Protein AF-A0A8J5R1U6-F1 (afdb_monomer_lite)

Structure (mmCIF, N/CA/C/O backbone):
data_AF-A0A8J5R1U6-F1
#
_entry.id   AF-A0A8J5R1U6-F1
#
loop_
_atom_site.group_PDB
_atom_site.id
_atom_site.type_symbol
_atom_site.label_atom_id
_atom_site.label_alt_id
_atom_site.label_comp_id
_atom_site.label_asym_id
_atom_site.label_entity_id
_atom_site.label_seq_id
_atom_site.pdbx_PDB_ins_code
_atom_site.Cartn_x
_atom_site.Cartn_y
_atom_site.Cartn_z
_atom_site.occupancy
_atom_site.B_iso_or_equiv
_atom_site.auth_seq_id
_atom_site.auth_comp_id
_atom_site.auth_asym_id
_atom_site.auth_atom_id
_atom_site.pdbx_PDB_model_num
ATOM 1 N N . MET A 1 1 ? -13.202 -10.039 31.479 1.00 33.50 1 MET A N 1
ATOM 2 C CA . MET A 1 1 ? -13.371 -8.813 30.671 1.00 33.50 1 MET A CA 1
ATOM 3 C C . MET A 1 1 ? -12.345 -7.806 31.149 1.00 33.50 1 MET A C 1
ATOM 5 O O . MET A 1 1 ? -12.314 -7.610 32.356 1.00 33.50 1 MET A O 1
ATOM 9 N N . PRO A 1 2 ? -11.486 -7.203 30.312 1.00 32.94 2 PRO A N 1
ATOM 10 C CA . PRO A 1 2 ? -10.633 -6.132 30.803 1.00 32.94 2 PRO A CA 1
ATOM 11 C C . PRO A 1 2 ? -11.451 -4.839 30.869 1.00 32.94 2 PRO A C 1
ATOM 13 O O . PRO A 1 2 ? -11.914 -4.328 29.853 1.00 32.94 2 PRO A O 1
ATOM 16 N N . GLU A 1 3 ? -11.614 -4.317 32.079 1.00 35.16 3 GLU A N 1
ATOM 17 C CA . GLU A 1 3 ? -12.329 -3.089 32.461 1.00 35.16 3 GLU A CA 1
ATOM 18 C C . GLU A 1 3 ? -11.713 -1.783 31.907 1.00 35.16 3 GLU A C 1
ATOM 20 O O . GLU A 1 3 ? -12.052 -0.685 32.348 1.00 35.16 3 GLU A O 1
ATOM 25 N N . THR A 1 4 ? -10.818 -1.854 30.921 1.00 45.22 4 THR A N 1
ATOM 26 C CA . THR A 1 4 ? -9.893 -0.756 30.605 1.00 45.22 4 THR A CA 1
ATOM 27 C C . THR A 1 4 ? -10.452 0.294 29.645 1.00 45.22 4 THR A C 1
ATOM 29 O O . THR A 1 4 ? -10.036 1.447 29.714 1.00 45.22 4 THR A O 1
ATOM 32 N N . CYS A 1 5 ? -11.434 -0.031 28.794 1.00 44.31 5 CYS A N 1
ATOM 33 C CA . CYS A 1 5 ? -12.092 0.992 27.966 1.00 44.31 5 CYS A CA 1
ATOM 34 C C . CYS A 1 5 ? -13.244 1.689 28.703 1.00 44.31 5 CYS A C 1
ATOM 36 O O . CYS A 1 5 ? -13.393 2.903 28.579 1.00 44.31 5 CYS A O 1
ATOM 38 N N . TYR A 1 6 ? -14.025 0.961 29.507 1.00 42.50 6 TYR A N 1
ATOM 39 C CA . TYR A 1 6 ? -15.217 1.509 30.166 1.00 42.50 6 TYR A CA 1
ATOM 40 C C . TYR A 1 6 ? -14.873 2.464 31.320 1.00 42.50 6 TYR A C 1
ATOM 42 O O . TYR A 1 6 ? -15.504 3.509 31.461 1.00 42.50 6 TYR A O 1
ATOM 50 N N . GLN A 1 7 ? -13.829 2.179 32.111 1.00 40.00 7 GLN A N 1
ATOM 51 C CA . GLN A 1 7 ? -13.470 3.053 33.236 1.00 40.00 7 GLN A CA 1
ATOM 52 C C . GLN A 1 7 ? -12.847 4.391 32.800 1.00 40.00 7 GLN A C 1
ATOM 54 O O . GLN A 1 7 ? -13.086 5.403 33.454 1.00 40.00 7 GLN A O 1
ATOM 59 N N . ALA A 1 8 ? -12.167 4.450 31.647 1.00 47.12 8 ALA A N 1
ATOM 60 C CA . ALA A 1 8 ? -11.691 5.717 31.079 1.00 47.12 8 ALA A CA 1
ATOM 61 C C . ALA A 1 8 ? -12.838 6.624 30.578 1.00 47.12 8 ALA A C 1
ATOM 63 O O . ALA A 1 8 ? -12.680 7.842 30.519 1.00 47.12 8 ALA A O 1
ATOM 64 N N . HIS A 1 9 ? -14.006 6.055 30.246 1.00 47.25 9 HIS A N 1
ATOM 65 C CA . HIS A 1 9 ? -15.164 6.821 29.767 1.00 47.25 9 HIS A CA 1
ATOM 66 C C . HIS A 1 9 ? -15.885 7.573 30.896 1.00 47.25 9 HIS A C 1
ATOM 68 O O . HIS A 1 9 ? -16.419 8.655 30.657 1.00 47.25 9 HIS A O 1
ATOM 74 N N . LYS A 1 10 ? -15.843 7.067 32.136 1.00 45.38 10 LYS A N 1
ATOM 75 C CA . LYS A 1 10 ? -16.603 7.638 33.261 1.00 45.38 10 LYS A CA 1
ATOM 76 C C . LYS A 1 10 ? -16.095 9.012 33.730 1.00 45.38 10 LYS A C 1
ATOM 78 O O . LYS A 1 10 ? -16.845 9.764 34.338 1.00 45.38 10 LYS A O 1
ATOM 83 N N . CYS A 1 11 ? -14.852 9.377 33.402 1.00 45.91 11 CYS A N 1
ATOM 84 C CA . CYS A 1 11 ? -14.295 10.711 33.674 1.00 45.91 11 CYS A CA 1
ATOM 85 C C . CYS A 1 11 ? -14.553 11.735 32.547 1.00 45.91 11 CYS A C 1
ATOM 87 O O . CYS A 1 11 ? -14.172 12.895 32.682 1.00 45.91 11 CYS A O 1
ATOM 89 N N . LEU A 1 12 ? -15.171 11.330 31.429 1.00 54.62 12 LEU A N 1
ATOM 90 C CA . LEU A 1 12 ? -15.273 12.135 30.202 1.00 54.62 12 LEU A CA 1
ATOM 91 C C . LEU A 1 12 ? -16.712 12.435 29.759 1.00 54.62 12 LEU A C 1
ATOM 93 O O . LEU A 1 12 ? -16.880 13.035 28.694 1.00 54.62 12 LEU A O 1
ATOM 97 N N . GLU A 1 13 ? -17.723 12.076 30.561 1.00 52.34 13 GLU A N 1
ATOM 98 C CA . GLU A 1 13 ? -19.151 12.028 30.186 1.00 52.34 13 GLU A CA 1
ATOM 99 C C . GLU A 1 13 ? -19.773 13.341 29.665 1.00 52.34 13 GLU A C 1
ATOM 101 O O . GLU A 1 13 ? -20.894 13.312 29.183 1.00 52.34 13 GLU A O 1
ATOM 106 N N . ASN A 1 14 ? -19.058 14.471 29.644 1.00 56.56 14 ASN A N 1
ATOM 107 C CA . ASN A 1 14 ? -19.505 15.710 28.985 1.00 56.56 14 ASN A CA 1
ATOM 108 C C . ASN A 1 14 ? -18.379 16.492 28.280 1.00 56.56 14 ASN A C 1
ATOM 110 O O . ASN A 1 14 ? -18.447 17.711 28.106 1.00 56.56 14 ASN A O 1
ATOM 114 N N . SER A 1 15 ? -17.302 15.819 27.876 1.00 75.75 15 SER A N 1
ATOM 115 C CA . SER A 1 15 ? -16.190 16.486 27.193 1.00 75.75 15 SER A CA 1
ATOM 116 C C . SER A 1 15 ? -16.496 16.729 25.707 1.00 75.75 15 SER A C 1
ATOM 118 O O . SER A 1 15 ? -17.085 15.892 25.021 1.00 75.75 15 SER A O 1
ATOM 120 N N . LYS A 1 16 ? -16.020 17.857 25.157 1.00 86.56 16 LYS A N 1
ATOM 121 C CA . LYS A 1 16 ? -16.071 18.130 23.703 1.00 86.56 16 LYS A CA 1
ATOM 122 C C . LYS A 1 16 ? -15.449 16.992 22.876 1.00 86.56 16 LYS A C 1
ATOM 124 O O . LYS A 1 16 ? -15.875 16.758 21.748 1.00 86.56 16 LYS A O 1
ATOM 129 N N . ALA A 1 17 ? -14.481 16.272 23.449 1.00 87.44 17 ALA A N 1
ATOM 130 C CA . ALA A 1 17 ? -13.865 15.101 22.840 1.00 87.44 17 ALA A CA 1
ATOM 131 C C . ALA A 1 17 ? -14.865 13.956 22.620 1.00 87.44 17 ALA A C 1
ATOM 133 O O . ALA A 1 17 ? -14.913 13.407 21.523 1.00 87.44 17 ALA A O 1
ATOM 134 N N . VAL A 1 18 ? -15.694 13.633 23.619 1.00 88.25 18 VAL A N 1
ATOM 135 C CA . VAL A 1 18 ? -16.719 12.580 23.507 1.00 88.25 18 VAL A CA 1
ATOM 136 C C . VAL A 1 18 ? -17.736 12.916 22.419 1.00 88.25 18 VAL A C 1
ATOM 138 O O . VAL A 1 18 ? -18.041 12.056 21.598 1.00 88.25 18 VAL A O 1
ATOM 141 N N . LEU A 1 19 ? -18.169 14.177 22.324 1.00 91.81 19 LEU A N 1
ATOM 142 C CA . LEU A 1 19 ? -19.055 14.614 21.239 1.00 91.81 19 LEU A CA 1
ATOM 143 C C . LEU A 1 19 ? -18.414 14.420 19.853 1.00 91.81 19 LEU A C 1
ATOM 145 O O . LEU A 1 19 ? -19.089 14.029 18.903 1.00 91.81 19 LEU A O 1
ATOM 149 N N . MET A 1 20 ? -17.112 14.689 19.713 1.00 95.12 20 MET A N 1
ATOM 150 C CA . MET A 1 20 ? -16.405 14.440 18.451 1.00 95.12 20 MET A CA 1
ATOM 151 C C . MET A 1 20 ? -16.282 12.944 18.147 1.00 95.12 20 MET A C 1
ATOM 153 O O . MET A 1 20 ? -16.409 12.566 16.987 1.00 95.12 20 MET A O 1
ATOM 157 N N . LEU A 1 21 ? -16.091 12.089 19.157 1.00 94.38 21 LEU A N 1
ATOM 158 C CA . LEU A 1 21 ? -16.079 10.633 18.973 1.00 94.38 21 LEU A CA 1
ATOM 159 C C . LEU A 1 21 ? -17.445 10.091 18.535 1.00 94.38 21 LEU A C 1
ATOM 161 O O . LEU A 1 21 ? -17.484 9.268 17.625 1.00 94.38 21 LEU A O 1
ATOM 165 N N . GLN A 1 22 ? -18.542 10.603 19.100 1.00 94.75 22 GLN A N 1
ATOM 166 C CA . GLN A 1 22 ? -19.905 10.247 18.685 1.00 94.75 22 GLN A CA 1
ATOM 167 C C . GLN A 1 22 ? -20.152 10.620 17.220 1.00 94.75 22 GLN A C 1
ATOM 169 O O . GLN A 1 22 ? -20.507 9.764 16.414 1.00 94.75 22 GLN A O 1
ATOM 174 N N . LYS A 1 23 ? -19.846 11.868 16.837 1.00 97.19 23 LYS A N 1
ATOM 175 C CA . LYS A 1 23 ? -19.948 12.319 15.437 1.00 97.19 23 LYS A CA 1
ATOM 176 C C . LYS A 1 23 ? -19.071 11.501 14.492 1.00 97.19 23 LYS A C 1
ATOM 178 O O . LYS A 1 23 ? -19.453 11.238 13.354 1.00 97.19 23 LYS A O 1
ATOM 183 N N . ALA A 1 24 ? -17.880 11.109 14.942 1.00 97.56 24 ALA A N 1
ATOM 184 C CA . ALA A 1 24 ? -16.990 10.264 14.159 1.00 97.56 24 ALA A CA 1
ATOM 185 C C . ALA A 1 24 ? -17.572 8.861 13.948 1.00 97.56 24 ALA A C 1
ATOM 187 O O . ALA A 1 24 ? -17.515 8.356 12.829 1.00 97.56 24 ALA A O 1
ATOM 188 N N . ALA A 1 25 ? -18.152 8.261 14.993 1.00 96.75 25 ALA A N 1
ATOM 189 C CA . ALA A 1 25 ? -18.813 6.962 14.919 1.00 96.75 25 ALA A CA 1
ATOM 190 C C . ALA A 1 25 ? -20.032 7.004 13.981 1.00 96.75 25 ALA A C 1
ATOM 192 O O . ALA A 1 25 ? -20.129 6.177 13.082 1.00 96.75 25 ALA A O 1
ATOM 193 N N . GLU A 1 26 ? -20.893 8.020 14.095 1.00 97.62 26 GLU A N 1
ATOM 194 C CA . GLU A 1 26 ? -22.039 8.223 13.192 1.00 97.62 26 GLU A CA 1
ATOM 195 C C . GLU A 1 26 ? -21.604 8.355 11.724 1.00 97.62 26 GLU A C 1
ATOM 197 O O . GLU A 1 26 ? -22.164 7.710 10.830 1.00 97.62 26 GLU A O 1
ATOM 202 N N . ALA A 1 27 ? -20.570 9.163 11.467 1.00 97.88 27 ALA A N 1
ATOM 203 C CA . ALA A 1 27 ? -20.006 9.328 10.132 1.00 97.88 27 ALA A CA 1
ATOM 204 C C . ALA A 1 27 ? -19.384 8.022 9.610 1.00 97.88 27 ALA A C 1
ATOM 206 O O . ALA A 1 27 ? -19.538 7.702 8.430 1.00 97.88 27 ALA A O 1
ATOM 207 N N . TYR A 1 28 ? -18.708 7.256 10.471 1.00 97.12 28 TYR A N 1
ATOM 208 C CA . TYR A 1 28 ? -18.128 5.958 10.130 1.00 97.12 28 TYR A CA 1
ATOM 209 C C . TYR A 1 28 ? -19.208 4.943 9.737 1.00 97.12 28 TYR A C 1
ATOM 211 O O . TYR A 1 28 ? -19.120 4.362 8.653 1.00 97.12 28 TYR A O 1
ATOM 219 N N . SER A 1 29 ? -20.256 4.788 10.552 1.00 95.62 29 SER A N 1
ATOM 220 C CA . SER A 1 29 ? -21.386 3.893 10.268 1.00 95.62 29 SER A CA 1
ATOM 221 C C . SER A 1 29 ? -22.143 4.318 9.004 1.00 95.62 29 SER A C 1
ATOM 223 O O . SER A 1 29 ? -22.606 3.478 8.237 1.00 95.62 29 SER A O 1
ATOM 225 N N . SER A 1 30 ? -22.177 5.622 8.713 1.00 97.06 30 SER A N 1
ATOM 226 C CA . SER A 1 30 ? -22.748 6.181 7.478 1.00 97.06 30 SER A CA 1
ATOM 227 C C . SER A 1 30 ? -21.802 6.125 6.266 1.00 97.06 30 SER A C 1
ATOM 229 O O . SER A 1 30 ? -22.101 6.712 5.228 1.00 97.06 30 SER A O 1
ATOM 231 N N . SER A 1 31 ? -20.644 5.457 6.372 1.00 96.69 31 SER A N 1
ATOM 232 C CA . SER A 1 31 ? -19.606 5.369 5.325 1.00 96.69 31 SER A CA 1
ATOM 233 C C . SER A 1 31 ? -19.041 6.719 4.841 1.00 96.69 31 SER A C 1
ATOM 235 O O . SER A 1 31 ? -18.422 6.809 3.780 1.00 96.69 31 SER A O 1
ATOM 237 N N . GLN A 1 32 ? -19.183 7.782 5.634 1.00 97.44 32 GLN A N 1
ATOM 238 C CA . GLN A 1 32 ? -18.623 9.110 5.369 1.00 97.44 32 GLN A CA 1
ATOM 239 C C . GLN A 1 32 ? -17.180 9.190 5.894 1.00 97.44 32 GLN A C 1
ATOM 241 O O . GLN A 1 32 ? -16.863 9.932 6.824 1.00 97.44 32 GLN A O 1
ATOM 246 N N . TYR A 1 33 ? -16.277 8.402 5.302 1.00 97.56 33 TYR A N 1
ATOM 247 C CA . TYR A 1 33 ? -14.939 8.146 5.858 1.00 97.56 33 TYR A CA 1
ATOM 248 C C . TYR A 1 33 ? -14.069 9.397 6.046 1.00 97.56 33 TYR A C 1
ATOM 250 O O . TYR A 1 33 ? -13.358 9.499 7.041 1.00 97.56 33 TYR A O 1
ATOM 258 N N . GLN A 1 34 ? -14.121 10.369 5.129 1.00 96.88 34 GLN A N 1
ATOM 259 C CA . GLN A 1 34 ? -13.364 11.621 5.285 1.00 96.88 34 GLN A CA 1
ATOM 260 C C . GLN A 1 34 ? -13.874 12.457 6.468 1.00 96.88 34 GLN A C 1
ATOM 262 O O . GLN A 1 34 ? -13.081 13.029 7.221 1.00 96.88 34 GLN A O 1
ATOM 267 N N . LEU A 1 35 ? -15.195 12.492 6.661 1.00 97.81 35 LEU A N 1
ATOM 268 C CA . LEU A 1 35 ? -15.818 13.188 7.781 1.00 97.81 35 LEU A CA 1
ATOM 269 C C . LEU A 1 35 ? -15.494 12.486 9.107 1.00 97.81 35 LEU A C 1
ATOM 271 O O . LEU A 1 35 ? -15.080 13.142 10.061 1.00 97.81 35 LEU A O 1
ATOM 275 N N . ALA A 1 36 ? -15.561 11.151 9.131 1.00 98.12 36 ALA A N 1
ATOM 276 C CA . ALA A 1 36 ? -15.158 10.344 10.280 1.00 98.12 36 ALA A CA 1
ATOM 277 C C . ALA A 1 36 ? -13.697 10.610 10.684 1.00 98.12 36 ALA A C 1
ATOM 279 O O . ALA A 1 36 ? -13.425 10.894 11.848 1.00 98.12 36 ALA A O 1
ATOM 280 N N . VAL A 1 37 ? -12.757 10.615 9.725 1.00 98.00 37 VAL A N 1
ATOM 281 C CA . VAL A 1 37 ? -11.341 10.960 9.978 1.00 98.00 37 VAL A CA 1
ATOM 282 C C . VAL A 1 37 ? -11.210 12.348 10.596 1.00 98.00 37 VAL A C 1
ATOM 284 O O . VAL A 1 37 ? -10.443 12.531 11.540 1.00 98.00 37 VAL A O 1
ATOM 287 N N . THR A 1 38 ? -11.958 13.32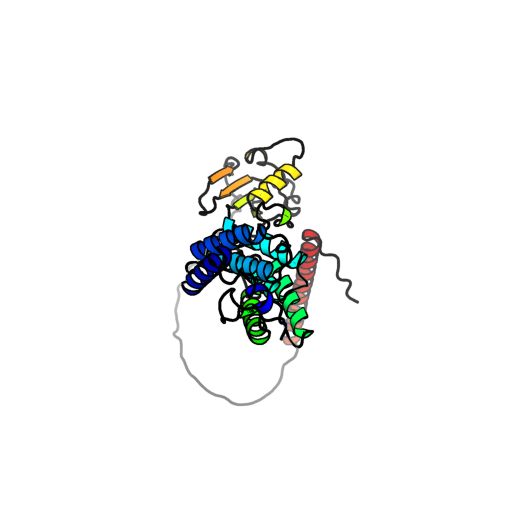3 10.080 1.00 97.88 38 THR A N 1
ATOM 288 C CA . THR A 1 38 ? -11.919 14.708 10.562 1.00 97.88 38 THR A CA 1
ATOM 289 C C . THR A 1 38 ? -12.362 14.784 12.022 1.00 97.88 38 THR A C 1
ATOM 291 O O . THR A 1 38 ? -11.664 15.368 12.853 1.00 97.88 38 THR A O 1
ATOM 294 N N . HIS A 1 39 ? -13.476 14.134 12.362 1.00 97.94 39 HIS A N 1
ATOM 295 C CA . HIS A 1 39 ? -13.992 14.096 13.727 1.00 97.94 39 HIS A CA 1
ATOM 296 C C . HIS A 1 39 ? -13.089 13.304 14.684 1.00 97.94 39 HIS A C 1
ATOM 298 O O . HIS A 1 39 ? -12.797 13.796 15.774 1.00 97.94 39 HIS A O 1
ATOM 304 N N . TYR A 1 40 ? -12.552 12.149 14.276 1.00 97.06 40 TYR A N 1
ATOM 305 C CA . TYR A 1 40 ? -11.598 11.397 15.099 1.00 97.06 40 TYR A CA 1
ATOM 306 C C . TYR A 1 40 ? -10.311 12.187 15.371 1.00 97.06 40 TYR A C 1
ATOM 308 O O . TYR A 1 40 ? -9.843 12.229 16.509 1.00 97.06 40 TYR A O 1
ATOM 316 N N . LYS A 1 41 ? -9.744 12.863 14.361 1.00 96.06 41 LYS A N 1
ATOM 317 C CA . LYS A 1 41 ? -8.562 13.721 14.550 1.00 96.06 41 LYS A CA 1
ATOM 318 C C . LYS A 1 41 ? -8.857 14.883 15.499 1.00 96.06 41 LYS A C 1
ATOM 320 O O . LYS A 1 41 ? -8.044 15.162 16.379 1.00 96.06 41 LYS A O 1
ATOM 325 N N . ALA A 1 42 ? -10.023 15.519 15.368 1.00 94.56 42 ALA A N 1
ATOM 326 C CA . ALA A 1 42 ? -10.457 16.566 16.291 1.00 94.56 42 ALA A CA 1
ATOM 327 C C . ALA A 1 42 ? -10.577 16.042 17.733 1.00 94.56 42 ALA A C 1
ATOM 329 O O . ALA A 1 42 ? -10.114 16.703 18.662 1.00 94.56 42 ALA A O 1
ATOM 330 N N . ALA A 1 43 ? -11.119 14.834 17.919 1.00 92.25 43 ALA A N 1
ATOM 331 C CA . ALA A 1 43 ? -11.189 14.190 19.227 1.00 92.25 43 ALA A CA 1
ATOM 332 C C . ALA A 1 43 ? -9.795 13.937 19.827 1.00 92.25 43 ALA A C 1
ATOM 334 O O . ALA A 1 43 ? -9.572 14.283 20.985 1.00 92.25 43 ALA A O 1
ATOM 335 N N . ILE A 1 44 ? -8.834 13.418 19.047 1.00 90.62 44 ILE A N 1
ATOM 336 C CA . ILE A 1 44 ? -7.447 13.209 19.509 1.00 90.62 44 ILE A CA 1
ATOM 337 C C . ILE A 1 44 ? -6.828 14.519 20.007 1.00 90.62 44 ILE A C 1
ATOM 339 O O . ILE A 1 44 ? -6.197 14.528 21.062 1.00 90.62 44 ILE A O 1
ATOM 343 N N . VAL A 1 45 ? -6.997 15.625 19.273 1.00 90.50 45 VAL A N 1
ATOM 344 C CA . VAL A 1 45 ? -6.455 16.936 19.678 1.00 90.50 45 VAL A CA 1
ATOM 345 C C . VAL A 1 45 ? -7.017 17.361 21.031 1.00 90.50 45 VAL A C 1
ATOM 347 O O . VAL A 1 45 ? -6.265 17.805 21.893 1.00 90.50 45 VAL A O 1
ATOM 350 N N . MET A 1 46 ? -8.322 17.182 21.243 1.00 87.44 46 MET A N 1
ATOM 351 C CA . MET A 1 46 ? -8.964 17.518 22.513 1.00 87.44 46 MET A CA 1
ATOM 352 C C . MET A 1 46 ? -8.485 16.606 23.650 1.00 87.44 46 MET A C 1
ATOM 354 O O . MET A 1 46 ? -8.202 17.096 24.737 1.00 87.44 46 MET A O 1
ATOM 358 N N . LEU A 1 47 ? -8.318 15.306 23.402 1.00 83.06 47 LEU A N 1
ATOM 359 C CA . LEU A 1 47 ? -7.868 14.343 24.413 1.00 83.06 47 LEU A CA 1
ATOM 360 C C . LEU A 1 47 ? -6.393 14.529 24.812 1.00 83.06 47 LEU A C 1
ATOM 362 O O . LEU A 1 47 ? -6.037 14.318 25.967 1.00 83.06 47 LEU A O 1
ATOM 366 N N . LYS A 1 48 ? -5.530 15.000 23.904 1.00 77.94 48 LYS A N 1
ATOM 367 C CA . LYS A 1 48 ? -4.124 15.323 24.220 1.00 77.94 48 LYS A CA 1
ATOM 368 C C . LYS A 1 48 ? -3.959 16.467 25.220 1.00 77.94 48 LYS A C 1
ATOM 370 O O . LYS A 1 48 ? -2.928 16.554 25.874 1.00 77.94 48 LYS A O 1
ATOM 375 N N . THR A 1 49 ? -4.956 17.342 25.347 1.00 69.25 49 THR A N 1
ATOM 376 C CA . THR A 1 49 ? -4.913 18.448 26.320 1.00 69.25 49 THR A CA 1
ATOM 377 C C . THR A 1 49 ? -5.164 18.001 27.764 1.00 69.25 49 THR A C 1
ATOM 379 O O . THR A 1 49 ? -4.943 18.781 28.686 1.00 69.25 49 THR A O 1
ATOM 382 N N . THR A 1 50 ? -5.568 16.744 27.979 1.00 65.00 50 THR A N 1
ATOM 383 C CA . THR A 1 50 ? -5.704 16.123 29.304 1.00 65.00 50 THR A CA 1
ATOM 384 C C . THR A 1 50 ? -4.507 15.201 29.567 1.00 65.00 50 THR A C 1
ATOM 386 O O . THR A 1 50 ? -4.215 14.320 28.763 1.00 65.00 50 THR A O 1
ATOM 389 N N . SER A 1 51 ? -3.780 15.432 30.661 1.00 52.66 51 SER A N 1
ATOM 390 C CA . SER A 1 51 ? -2.363 15.082 30.880 1.00 52.66 51 SER A CA 1
ATOM 391 C C . SER A 1 51 ? -1.988 13.593 31.047 1.00 52.66 51 SER A C 1
ATOM 393 O O . SER A 1 51 ? -0.956 13.317 31.645 1.00 52.66 51 SER A O 1
ATOM 395 N N . ASP A 1 52 ? -2.762 12.635 30.527 1.00 56.78 52 ASP A N 1
ATOM 396 C CA . ASP A 1 52 ? -2.466 11.191 30.688 1.00 56.78 52 ASP A CA 1
ATOM 397 C C . ASP A 1 52 ? -2.845 10.322 29.461 1.00 56.78 52 ASP A C 1
ATOM 399 O O . ASP A 1 52 ? -3.046 9.111 29.538 1.00 56.78 52 ASP A O 1
ATOM 403 N N . TYR A 1 53 ? -2.998 10.945 28.285 1.00 60.56 53 TYR A N 1
ATOM 404 C CA . TYR A 1 53 ? -3.666 10.318 27.135 1.00 60.56 53 TYR A CA 1
ATOM 405 C C . TYR A 1 53 ? -2.748 9.565 26.151 1.00 60.56 53 TYR A C 1
ATOM 407 O O . TYR A 1 53 ? -3.213 8.673 25.433 1.00 60.56 53 TYR A O 1
ATOM 415 N N . GLU A 1 54 ? -1.452 9.892 26.098 1.00 59.12 54 GLU A N 1
ATOM 416 C CA . GLU A 1 54 ? -0.560 9.487 24.995 1.00 59.12 54 GLU A CA 1
ATOM 417 C C . GLU A 1 54 ? -0.295 7.977 24.884 1.00 59.12 54 GLU A C 1
ATOM 419 O O . GLU A 1 54 ? 0.138 7.517 23.830 1.00 59.12 54 GLU A O 1
ATOM 424 N N . ARG A 1 55 ? -0.601 7.190 25.924 1.00 61.69 55 ARG A N 1
ATOM 425 C CA . ARG A 1 55 ? -0.488 5.718 25.909 1.00 61.69 55 ARG A CA 1
ATOM 426 C C . ARG A 1 55 ? -1.805 4.992 26.187 1.00 61.69 55 ARG A C 1
ATOM 428 O O . ARG A 1 55 ? -1.802 3.806 26.506 1.00 61.69 55 ARG A O 1
ATOM 435 N N . SER A 1 56 ? -2.941 5.683 26.084 1.00 77.19 56 SER A N 1
ATOM 436 C CA . SER A 1 56 ? -4.234 5.049 26.346 1.00 77.19 56 SER A CA 1
ATOM 437 C C . SER A 1 56 ? -4.606 4.044 25.237 1.00 77.19 56 SER A C 1
ATOM 439 O O . SER A 1 56 ? -4.457 4.360 24.053 1.00 77.19 56 SER A O 1
ATOM 441 N N . PRO A 1 57 ? -5.179 2.868 25.571 1.00 83.25 57 PRO A N 1
ATOM 442 C CA . PRO A 1 57 ? -5.733 1.943 24.575 1.00 83.25 57 PRO A CA 1
ATOM 443 C C . PRO A 1 57 ? -6.769 2.607 23.655 1.00 83.25 57 PRO A C 1
ATOM 445 O O . PRO A 1 57 ? -6.877 2.272 22.477 1.00 83.25 57 PRO A O 1
ATOM 448 N N . LEU A 1 58 ? -7.493 3.604 24.178 1.00 86.69 58 LEU A N 1
ATOM 449 C CA . LEU A 1 58 ? -8.444 4.413 23.422 1.00 86.69 58 LEU A CA 1
ATOM 450 C C . LEU A 1 58 ? -7.774 5.158 22.257 1.00 86.69 58 LEU A C 1
ATOM 452 O O . LEU A 1 58 ? -8.324 5.174 21.157 1.00 86.69 58 LEU A O 1
ATOM 456 N N . LEU A 1 59 ? -6.592 5.751 22.466 1.00 89.00 59 LEU A N 1
ATOM 457 C CA . LEU A 1 59 ? -5.848 6.414 21.394 1.00 89.00 59 LEU A CA 1
ATOM 458 C C . LEU A 1 59 ? -5.486 5.426 20.280 1.00 89.00 59 LEU A C 1
ATOM 460 O O . LEU A 1 59 ? -5.704 5.733 19.107 1.00 89.00 59 LEU A O 1
ATOM 464 N N . SER A 1 60 ? -5.009 4.229 20.632 1.00 90.69 60 SER A N 1
ATOM 465 C CA . SER A 1 60 ? -4.666 3.199 19.645 1.00 90.69 60 SER A CA 1
ATOM 466 C C . SER A 1 60 ? -5.881 2.751 18.831 1.00 90.69 60 SER A C 1
ATOM 468 O O . SER A 1 60 ? -5.787 2.623 17.611 1.00 90.69 60 SER A O 1
ATOM 470 N N . VAL A 1 61 ? -7.044 2.591 19.475 1.00 93.38 61 VAL A N 1
ATOM 471 C CA . VAL A 1 61 ? -8.308 2.264 18.793 1.00 93.38 61 VAL A CA 1
ATOM 472 C C . VAL A 1 61 ? -8.744 3.392 17.852 1.00 93.38 61 VAL A C 1
ATOM 474 O O . VAL A 1 61 ? -9.114 3.129 16.708 1.00 93.38 61 VAL A O 1
ATOM 477 N N . ILE A 1 62 ? -8.663 4.656 18.279 1.00 94.94 62 ILE A N 1
ATOM 478 C CA . ILE A 1 62 ? -9.027 5.795 17.421 1.00 94.94 62 ILE A CA 1
ATOM 479 C C . ILE A 1 62 ? -8.075 5.896 16.223 1.00 94.94 62 ILE A C 1
ATOM 481 O O . ILE A 1 62 ? -8.525 6.078 15.093 1.00 94.94 62 ILE A O 1
ATOM 485 N N . GLN A 1 63 ? -6.766 5.743 16.436 1.00 95.94 63 GLN A N 1
ATOM 486 C CA . GLN A 1 63 ? -5.778 5.748 15.355 1.00 95.94 63 GLN A CA 1
ATOM 487 C C . GLN A 1 63 ? -5.991 4.583 14.380 1.00 95.94 63 GLN A C 1
ATOM 489 O O . GLN A 1 63 ? -5.892 4.778 13.169 1.00 95.94 63 GLN A O 1
ATOM 494 N N . TYR A 1 64 ? -6.354 3.400 14.879 1.00 97.06 64 TYR A N 1
ATOM 495 C CA . TYR A 1 64 ? -6.757 2.275 14.040 1.00 97.06 64 TYR A CA 1
ATOM 496 C C . TYR A 1 64 ? -7.971 2.618 13.162 1.00 97.06 64 TYR A C 1
ATOM 498 O O . TYR A 1 64 ? -7.937 2.397 11.950 1.00 97.06 64 TYR A O 1
ATOM 506 N N . LEU A 1 65 ? -9.025 3.204 13.741 1.00 97.88 65 LEU A N 1
ATOM 507 C CA . LEU A 1 65 ? -10.238 3.589 13.009 1.00 97.88 65 LEU A CA 1
ATOM 508 C C . LEU A 1 65 ? -9.968 4.691 11.977 1.00 97.88 65 LEU A C 1
ATOM 510 O O . LEU A 1 65 ? -10.479 4.614 10.857 1.00 97.88 65 LEU A O 1
ATOM 514 N N . ILE A 1 66 ? -9.113 5.668 12.302 1.00 98.31 66 ILE A N 1
ATOM 515 C CA . ILE A 1 66 ? -8.621 6.664 11.340 1.00 98.31 66 ILE A CA 1
ATOM 516 C C . ILE A 1 66 ? -7.935 5.959 10.168 1.00 98.31 66 ILE A C 1
ATOM 518 O O . ILE A 1 66 ? -8.316 6.192 9.022 1.00 98.31 66 ILE A O 1
ATOM 522 N N . SER A 1 67 ? -6.976 5.067 10.432 1.00 98.25 67 SER A N 1
ATOM 523 C CA . SER A 1 67 ? -6.271 4.316 9.386 1.00 98.25 67 SER A CA 1
ATOM 524 C C . SER A 1 67 ? -7.233 3.498 8.526 1.00 98.25 67 SER A C 1
ATOM 526 O O . SER A 1 67 ? -7.128 3.517 7.300 1.00 98.25 67 SER A O 1
ATOM 528 N N . LYS A 1 68 ? -8.227 2.846 9.138 1.00 98.00 68 LYS A N 1
ATOM 529 C CA . LYS A 1 68 ? -9.268 2.091 8.428 1.00 98.00 68 LYS A CA 1
ATOM 530 C C . LYS A 1 68 ? -10.067 2.990 7.481 1.00 98.00 68 LYS A C 1
ATOM 532 O O . LYS A 1 68 ? -10.248 2.641 6.316 1.00 98.00 68 LYS A O 1
ATOM 537 N N . CYS A 1 69 ? -10.482 4.170 7.940 1.00 98.19 69 CYS A N 1
ATOM 538 C CA . CYS A 1 69 ? -11.180 5.156 7.112 1.00 98.19 69 CYS A CA 1
ATOM 539 C C . CYS A 1 69 ? -10.298 5.696 5.977 1.00 98.19 69 CYS A C 1
ATOM 541 O O . CYS A 1 69 ? -10.742 5.771 4.832 1.00 98.19 69 CYS A O 1
ATOM 543 N N . LEU A 1 70 ? -9.041 6.039 6.271 1.00 97.88 70 LEU A N 1
ATOM 544 C CA . LEU A 1 70 ? -8.065 6.521 5.289 1.00 97.88 70 LEU A CA 1
ATOM 545 C C . LEU A 1 70 ? -7.808 5.486 4.186 1.00 97.88 70 LEU A C 1
ATOM 547 O O . LEU A 1 70 ? -7.723 5.839 3.013 1.00 97.88 70 LEU A O 1
ATOM 551 N N . ILE A 1 71 ? -7.749 4.197 4.529 1.00 97.44 71 ILE A N 1
ATOM 552 C CA . ILE A 1 71 ? -7.614 3.121 3.540 1.00 97.44 71 ILE A CA 1
ATOM 553 C C . ILE A 1 71 ? -8.827 3.090 2.602 1.00 97.44 71 ILE A C 1
ATOM 555 O O . ILE A 1 71 ? -8.650 2.897 1.395 1.00 97.44 71 ILE A O 1
ATOM 559 N N . LYS A 1 72 ? -10.046 3.331 3.104 1.00 95.88 72 LYS A N 1
ATOM 560 C CA . LYS A 1 72 ? -11.269 3.349 2.282 1.00 95.88 72 LYS A CA 1
ATOM 561 C C . LYS A 1 72 ? -11.309 4.498 1.269 1.00 95.88 72 LYS A C 1
ATOM 563 O O . LYS A 1 72 ? -11.890 4.316 0.203 1.00 95.88 72 LYS A O 1
ATOM 568 N N . THR A 1 73 ? -10.649 5.634 1.522 1.00 91.81 73 THR A N 1
ATOM 569 C CA . THR A 1 73 ? -10.643 6.768 0.570 1.00 91.81 73 THR A CA 1
ATOM 570 C C . THR A 1 73 ? -9.859 6.486 -0.713 1.00 91.81 73 THR A C 1
ATOM 572 O O . THR A 1 73 ? -10.099 7.129 -1.729 1.00 91.81 73 THR A O 1
ATOM 575 N N . SER A 1 74 ? -8.926 5.526 -0.696 1.00 87.94 74 SER A N 1
ATOM 576 C CA . SER A 1 74 ? -8.082 5.158 -1.849 1.00 87.94 74 SER A CA 1
ATOM 577 C C . SER A 1 74 ? -7.152 6.245 -2.385 1.00 87.94 74 SER A C 1
ATOM 579 O O . SER A 1 74 ? -6.517 6.042 -3.416 1.00 87.94 74 SER A O 1
ATOM 581 N N . GLN A 1 75 ? -7.011 7.361 -1.677 1.00 92.31 75 GLN A N 1
ATOM 582 C CA . GLN A 1 75 ? -6.076 8.417 -2.049 1.00 92.31 75 GLN A CA 1
ATOM 583 C C . GLN A 1 75 ? -4.664 8.057 -1.582 1.00 92.31 75 GLN A C 1
ATOM 585 O O . GLN A 1 75 ? -4.475 7.648 -0.437 1.00 92.31 75 GLN A O 1
ATOM 590 N N . LEU A 1 76 ? -3.654 8.252 -2.438 1.00 91.81 76 LEU A N 1
ATOM 591 C CA . LEU A 1 76 ? -2.265 7.902 -2.115 1.00 91.81 76 LEU A CA 1
ATOM 592 C C . LEU A 1 76 ? -1.772 8.577 -0.826 1.00 91.81 76 LEU A C 1
ATOM 594 O O . LEU A 1 76 ? -1.158 7.920 0.009 1.00 91.81 76 LEU A O 1
ATOM 598 N N . ALA A 1 77 ? -2.086 9.861 -0.628 1.00 93.56 77 ALA A N 1
ATOM 599 C CA . ALA A 1 77 ? -1.722 10.583 0.592 1.00 93.56 77 ALA A CA 1
ATOM 600 C C . ALA A 1 77 ? -2.341 9.944 1.850 1.00 93.56 77 ALA A C 1
ATOM 602 O O . ALA A 1 77 ? -1.638 9.723 2.833 1.00 93.56 77 ALA A O 1
ATOM 603 N N . SER A 1 78 ? -3.625 9.569 1.792 1.00 95.69 78 SER A N 1
ATOM 604 C CA . SER A 1 78 ? -4.312 8.865 2.883 1.00 95.69 78 SER A CA 1
ATOM 605 C C . SER A 1 78 ? -3.713 7.483 3.153 1.00 95.69 78 SER A C 1
ATOM 607 O O . SER A 1 78 ? -3.576 7.096 4.309 1.00 95.69 78 SER A O 1
ATOM 609 N N . LEU A 1 79 ? -3.319 6.748 2.109 1.00 95.56 79 LEU A N 1
ATOM 610 C CA . LEU A 1 79 ? -2.678 5.437 2.244 1.00 95.56 79 LEU A CA 1
ATOM 611 C C . LEU A 1 79 ? -1.292 5.545 2.898 1.00 95.56 79 LEU A C 1
ATOM 613 O O . LEU A 1 79 ? -0.957 4.733 3.755 1.00 95.56 79 LEU A O 1
ATOM 617 N N . ILE A 1 80 ? -0.499 6.558 2.539 1.00 94.81 80 ILE A N 1
ATOM 618 C CA . ILE A 1 80 ? 0.803 6.816 3.174 1.00 94.81 80 ILE A CA 1
ATOM 619 C C . ILE A 1 80 ? 0.614 7.162 4.653 1.00 94.81 80 ILE A C 1
ATOM 621 O O . ILE A 1 80 ? 1.310 6.601 5.499 1.00 94.81 80 ILE A O 1
ATOM 625 N N . GLU A 1 81 ? -0.339 8.044 4.966 1.00 96.06 81 GLU A N 1
ATOM 626 C CA . GLU A 1 81 ? -0.658 8.413 6.347 1.00 96.06 81 GLU A CA 1
ATOM 627 C C . GLU A 1 81 ? -1.072 7.182 7.166 1.00 96.06 81 GLU A C 1
ATOM 629 O O . GLU A 1 81 ? -0.446 6.888 8.184 1.00 96.06 81 GLU A O 1
ATOM 634 N N . ALA A 1 82 ? -2.051 6.411 6.678 1.00 97.38 82 ALA A N 1
ATOM 635 C CA . ALA A 1 82 ? -2.531 5.203 7.344 1.00 97.38 82 ALA A CA 1
ATOM 636 C C . ALA A 1 82 ? -1.400 4.199 7.589 1.00 97.38 82 ALA A C 1
ATOM 638 O O . ALA A 1 82 ? -1.278 3.661 8.688 1.00 97.38 82 ALA A O 1
ATOM 639 N N . LYS A 1 83 ? -0.538 3.972 6.591 1.00 96.00 83 LYS A N 1
ATOM 640 C CA . LYS A 1 83 ? 0.599 3.062 6.735 1.00 96.00 83 LYS A CA 1
ATOM 641 C C . LYS A 1 83 ? 1.541 3.516 7.847 1.00 96.00 83 LYS A C 1
ATOM 643 O O . LYS A 1 83 ? 1.893 2.710 8.701 1.00 96.00 83 LYS A O 1
ATOM 648 N N . ASN A 1 84 ? 1.951 4.783 7.838 1.00 95.38 84 ASN A N 1
ATOM 649 C CA . ASN A 1 84 ? 2.895 5.302 8.826 1.00 95.38 84 ASN A CA 1
ATOM 650 C C . ASN A 1 84 ? 2.307 5.224 10.242 1.00 95.38 84 ASN A C 1
ATOM 652 O O . ASN A 1 84 ? 2.997 4.810 11.171 1.00 95.38 84 ASN A O 1
ATOM 656 N N . THR A 1 85 ? 1.018 5.543 10.399 1.00 95.75 85 THR A N 1
ATOM 657 C CA . THR A 1 85 ? 0.307 5.375 11.672 1.00 95.75 85 THR A CA 1
ATOM 658 C C . THR A 1 85 ? 0.268 3.912 12.113 1.00 95.75 85 THR A C 1
ATOM 660 O O . THR A 1 85 ? 0.530 3.634 13.278 1.00 95.75 85 THR A O 1
ATOM 663 N N . LEU A 1 86 ? -0.020 2.971 11.208 1.00 96.38 86 LEU A N 1
ATOM 664 C CA . LEU A 1 86 ? -0.082 1.543 11.534 1.00 96.38 86 LEU A CA 1
ATOM 665 C C . LEU A 1 86 ? 1.281 0.961 11.916 1.00 96.38 86 LEU A C 1
ATOM 667 O O . LEU A 1 86 ? 1.346 0.202 12.875 1.00 96.38 86 LEU A O 1
ATOM 671 N N . ILE A 1 87 ? 2.356 1.334 11.218 1.00 94.56 87 ILE A N 1
ATOM 672 C CA . ILE A 1 87 ? 3.721 0.915 11.574 1.00 94.56 87 ILE A CA 1
ATOM 673 C C . ILE A 1 87 ? 4.068 1.415 12.978 1.00 94.56 87 ILE A C 1
ATOM 675 O O . ILE A 1 87 ? 4.435 0.617 13.834 1.00 94.56 87 ILE A O 1
ATOM 679 N N . ASN A 1 88 ? 3.845 2.704 13.250 1.00 93.25 88 ASN A N 1
ATOM 680 C CA . ASN A 1 88 ? 4.096 3.273 14.571 1.00 93.25 88 ASN A CA 1
ATOM 681 C C . ASN A 1 88 ? 3.258 2.588 15.666 1.00 93.25 88 ASN A C 1
ATOM 683 O O . ASN A 1 88 ? 3.751 2.318 16.755 1.00 93.25 88 ASN A O 1
ATOM 687 N N . LEU A 1 89 ? 1.987 2.279 15.392 1.00 93.12 89 LEU A N 1
ATOM 688 C CA . LEU A 1 89 ? 1.137 1.531 16.323 1.00 93.12 89 LEU A CA 1
ATOM 689 C C . LEU A 1 89 ? 1.674 0.122 16.589 1.00 93.12 89 LEU A C 1
ATOM 691 O O . LEU A 1 89 ? 1.688 -0.312 17.734 1.00 93.12 89 LEU A O 1
ATOM 695 N N . ILE A 1 90 ? 2.123 -0.590 15.557 1.00 93.06 90 ILE A N 1
ATOM 696 C CA . ILE A 1 90 ? 2.703 -1.932 15.697 1.00 93.06 90 ILE A CA 1
ATOM 697 C C . ILE A 1 90 ? 3.975 -1.895 16.555 1.00 93.06 90 ILE A C 1
ATOM 699 O O . ILE A 1 90 ? 4.182 -2.795 17.360 1.00 93.06 90 ILE A O 1
ATOM 703 N N . GLU A 1 91 ? 4.799 -0.857 16.410 1.00 90.88 91 GLU A N 1
ATOM 704 C CA . GLU A 1 91 ? 6.033 -0.680 17.187 1.00 90.88 91 GLU A CA 1
ATOM 705 C C . GLU A 1 91 ? 5.780 -0.275 18.648 1.00 90.88 91 GLU A C 1
ATOM 707 O O . GLU A 1 91 ? 6.573 -0.603 19.527 1.00 90.88 91 GLU A O 1
ATOM 712 N N . THR A 1 92 ? 4.687 0.447 18.916 1.00 87.44 92 THR A N 1
ATOM 713 C CA . THR A 1 92 ? 4.391 1.028 20.241 1.00 87.44 92 THR A CA 1
ATOM 714 C C . THR A 1 92 ? 3.379 0.237 21.067 1.00 87.44 92 THR A C 1
ATOM 716 O O . THR A 1 92 ? 3.278 0.459 22.273 1.00 87.44 92 THR A O 1
ATOM 719 N N . THR A 1 93 ? 2.627 -0.675 20.451 1.00 81.25 93 THR A N 1
ATOM 720 C CA . THR A 1 93 ? 1.636 -1.522 21.132 1.00 81.25 93 THR A CA 1
ATOM 721 C C . THR A 1 93 ? 2.120 -2.967 21.215 1.00 81.25 93 THR A C 1
ATOM 723 O O . THR A 1 93 ? 2.906 -3.418 20.386 1.00 81.25 93 THR A O 1
ATOM 726 N N . GLU A 1 94 ? 1.635 -3.722 22.204 1.00 74.25 94 GLU A N 1
ATOM 727 C CA . GLU A 1 94 ? 1.962 -5.144 22.394 1.00 74.25 94 GLU A CA 1
ATOM 728 C C . GLU A 1 94 ? 1.316 -6.041 21.316 1.00 74.25 94 GLU A C 1
ATOM 730 O O . GLU A 1 94 ? 0.431 -6.848 21.587 1.00 74.25 94 GLU A O 1
ATOM 735 N N . GLY A 1 95 ? 1.735 -5.896 20.057 1.00 72.25 95 GLY A N 1
ATOM 736 C CA . GLY A 1 95 ? 1.488 -6.886 19.009 1.00 72.25 95 GLY A CA 1
ATOM 737 C C . GLY A 1 95 ? 0.016 -7.190 18.706 1.00 72.25 95 GLY A C 1
ATOM 738 O O . GLY A 1 95 ? -0.302 -8.337 18.396 1.00 72.25 95 GLY A O 1
ATOM 739 N N . LEU A 1 96 ? -0.875 -6.191 18.751 1.00 89.94 96 LEU A N 1
ATOM 740 C CA . LEU A 1 96 ? -2.308 -6.371 18.478 1.00 89.94 96 LEU A CA 1
ATOM 741 C C . LEU A 1 96 ? -2.556 -6.956 17.064 1.00 89.94 96 LEU A C 1
ATOM 743 O O . LEU A 1 96 ? -2.279 -6.278 16.067 1.00 89.94 96 LEU A O 1
ATOM 747 N N . PRO A 1 97 ? -3.136 -8.170 16.935 1.00 94.06 97 PRO A N 1
ATOM 748 C CA . PRO A 1 97 ? -3.313 -8.856 15.646 1.00 94.06 97 PRO A CA 1
ATOM 749 C C . PRO A 1 97 ? -4.070 -8.048 14.582 1.00 94.06 97 PRO A C 1
ATOM 751 O O . PRO A 1 97 ? -3.707 -8.072 13.403 1.00 94.06 97 PRO A O 1
ATOM 754 N N . MET A 1 98 ? -5.068 -7.264 15.003 1.00 95.69 98 MET A N 1
ATOM 755 C CA . MET A 1 98 ? -5.876 -6.414 14.121 1.00 95.69 98 MET A CA 1
ATOM 756 C C . MET A 1 98 ? -5.052 -5.377 13.338 1.00 95.69 98 MET A C 1
ATOM 758 O O . MET A 1 98 ? -5.431 -5.004 12.225 1.00 95.69 98 MET A O 1
ATOM 762 N N . LEU A 1 99 ? -3.917 -4.922 13.889 1.00 96.62 99 LEU A N 1
ATOM 763 C CA . LEU A 1 99 ? -3.033 -3.957 13.230 1.00 96.62 99 LEU A CA 1
ATOM 764 C C . LEU A 1 99 ? -2.332 -4.590 12.026 1.00 96.62 99 LEU A C 1
ATOM 766 O O . LEU A 1 99 ? -2.304 -4.000 10.946 1.00 96.62 99 LEU A O 1
ATOM 770 N N . TYR A 1 100 ? -1.825 -5.814 12.196 1.00 97.00 100 TYR A N 1
ATOM 771 C CA . TYR A 1 100 ? -1.191 -6.580 11.122 1.00 97.00 100 TYR A CA 1
ATOM 772 C C . TYR A 1 100 ? -2.182 -6.899 10.007 1.00 97.00 100 TYR A C 1
ATOM 774 O O . TYR A 1 100 ? -1.838 -6.772 8.832 1.00 97.00 100 TYR A O 1
ATOM 782 N N . TYR A 1 101 ? -3.424 -7.248 10.356 1.00 97.75 101 TYR A N 1
ATOM 783 C CA . TYR A 1 101 ? -4.493 -7.437 9.377 1.00 97.75 101 TYR A CA 1
ATOM 784 C C . TYR A 1 101 ? -4.748 -6.166 8.559 1.00 97.75 101 TYR A C 1
ATOM 786 O O . TYR A 1 101 ? -4.723 -6.205 7.327 1.00 97.75 101 TYR A O 1
ATOM 794 N N . LEU A 1 102 ? -4.936 -5.022 9.224 1.00 98.06 102 LEU A N 1
ATOM 795 C CA . LEU A 1 102 ? -5.260 -3.780 8.526 1.00 98.06 102 LEU A CA 1
ATOM 796 C C . LEU A 1 102 ? -4.098 -3.295 7.648 1.00 98.06 102 LEU A C 1
ATOM 798 O O . LEU A 1 102 ? -4.323 -2.845 6.524 1.00 98.06 102 LEU A O 1
ATOM 802 N N . LEU A 1 103 ? -2.856 -3.442 8.118 1.00 97.50 103 LEU A N 1
ATOM 803 C CA . LEU A 1 103 ? -1.667 -3.127 7.327 1.00 97.50 103 LEU A CA 1
ATOM 804 C C . LEU A 1 103 ? -1.509 -4.071 6.123 1.00 97.50 103 LEU A C 1
ATOM 806 O O . LEU A 1 103 ? -1.163 -3.622 5.033 1.00 97.50 103 LEU A O 1
ATOM 810 N N . SER A 1 104 ? -1.828 -5.358 6.282 1.00 97.62 104 SER A N 1
ATOM 811 C CA . SER A 1 104 ? -1.847 -6.318 5.170 1.00 97.62 104 SER A CA 1
ATOM 812 C C . SER A 1 104 ? -2.876 -5.929 4.106 1.00 97.62 104 SER A C 1
ATOM 814 O O . SER A 1 104 ? -2.563 -5.920 2.918 1.00 97.62 104 SER A O 1
ATOM 816 N N . SER A 1 105 ? -4.083 -5.533 4.528 1.00 97.38 105 SER A N 1
ATOM 817 C CA . SER A 1 105 ? -5.134 -5.045 3.625 1.00 97.38 105 SER A CA 1
ATOM 818 C C . SER A 1 105 ? -4.702 -3.788 2.865 1.00 97.38 105 SER A C 1
ATOM 820 O O . SER A 1 105 ? -4.935 -3.680 1.660 1.00 97.38 105 SER A O 1
ATOM 822 N N . LEU A 1 106 ? -4.004 -2.864 3.535 1.00 97.06 106 LEU A N 1
ATOM 823 C CA . LEU A 1 106 ? -3.406 -1.696 2.889 1.00 97.06 106 LEU A CA 1
ATOM 824 C C . LEU A 1 106 ? -2.411 -2.111 1.802 1.00 97.06 106 LEU A C 1
ATOM 826 O O . LEU A 1 106 ? -2.494 -1.601 0.686 1.00 97.06 106 LEU A O 1
ATOM 830 N N . TYR A 1 107 ? -1.504 -3.042 2.102 1.00 96.12 107 TYR A N 1
ATOM 831 C CA . TYR A 1 107 ? -0.498 -3.491 1.142 1.00 96.12 107 TYR A CA 1
ATOM 832 C C . TYR A 1 107 ? -1.095 -4.209 -0.068 1.00 96.12 107 TYR A C 1
ATOM 834 O O . TYR A 1 107 ? -0.660 -3.952 -1.188 1.00 96.12 107 TYR A O 1
ATOM 842 N N . ILE A 1 108 ? -2.125 -5.038 0.118 1.00 95.12 108 ILE A N 1
ATOM 843 C CA . ILE A 1 108 ? -2.871 -5.643 -0.999 1.00 95.12 108 ILE A CA 1
ATOM 844 C C . ILE A 1 108 ? -3.480 -4.554 -1.880 1.00 95.12 108 ILE A C 1
ATOM 846 O O . ILE A 1 108 ? -3.324 -4.571 -3.099 1.00 95.12 108 ILE A O 1
ATOM 850 N N . LYS A 1 109 ? -4.090 -3.540 -1.263 1.00 93.75 109 LYS A N 1
ATOM 851 C CA . LYS A 1 109 ? -4.704 -2.411 -1.968 1.00 93.75 109 LYS A CA 1
ATOM 852 C C . LYS A 1 109 ? -3.706 -1.561 -2.758 1.00 93.75 109 LYS A C 1
ATOM 854 O O . LYS A 1 109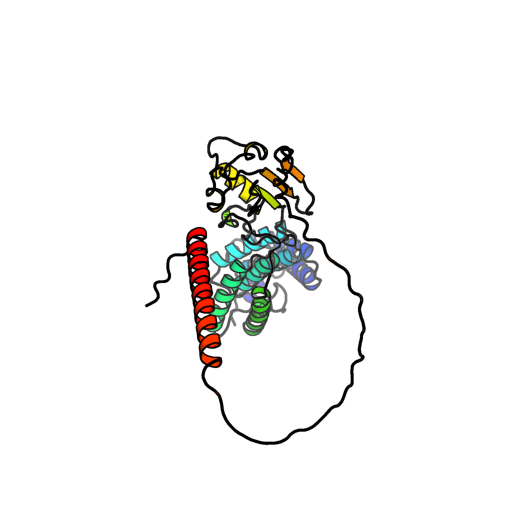 ? -4.093 -0.884 -3.711 1.00 93.75 109 LYS A O 1
ATOM 859 N N . THR A 1 110 ? -2.432 -1.581 -2.374 1.00 93.25 110 THR A N 1
ATOM 860 C CA . THR A 1 110 ? -1.333 -0.928 -3.100 1.00 93.25 110 THR A CA 1
ATOM 861 C C . THR A 1 110 ? -0.528 -1.886 -3.977 1.00 93.25 110 THR A C 1
ATOM 863 O O . THR A 1 110 ? 0.454 -1.453 -4.577 1.00 93.25 110 THR A O 1
ATOM 866 N N . PHE A 1 111 ? -0.965 -3.143 -4.108 1.00 93.94 111 PHE A N 1
ATOM 867 C CA . PHE A 1 111 ? -0.322 -4.207 -4.887 1.00 93.94 111 PHE A CA 1
ATOM 868 C C . PHE A 1 111 ? 1.077 -4.619 -4.376 1.00 93.94 111 PHE A C 1
ATOM 870 O O . PHE A 1 111 ? 1.891 -5.169 -5.115 1.00 93.94 111 PHE A O 1
ATOM 877 N N . CYS A 1 112 ? 1.362 -4.392 -3.092 1.00 92.38 112 CYS A N 1
ATOM 878 C CA . CYS A 1 112 ? 2.578 -4.838 -2.405 1.00 92.38 112 CYS A CA 1
ATOM 879 C C . CYS A 1 112 ? 2.356 -6.222 -1.769 1.00 92.38 112 CYS A C 1
ATOM 881 O O . CYS A 1 112 ? 2.349 -6.380 -0.546 1.00 92.38 112 CYS A O 1
ATOM 883 N N . TYR A 1 113 ? 2.106 -7.234 -2.602 1.00 93.12 113 TYR A N 1
ATOM 884 C CA . TYR A 1 113 ? 1.678 -8.559 -2.137 1.00 93.12 113 TYR A CA 1
ATOM 885 C C . TYR A 1 113 ? 2.725 -9.277 -1.277 1.00 93.12 113 TYR A C 1
ATOM 887 O O . TYR A 1 113 ? 2.363 -9.971 -0.332 1.00 93.12 113 TYR A O 1
ATOM 895 N N . LYS A 1 114 ? 4.024 -9.078 -1.541 1.00 91.06 114 LYS A N 1
ATOM 896 C CA . LYS A 1 114 ? 5.095 -9.723 -0.761 1.00 91.06 114 LYS A CA 1
ATOM 897 C C . LYS A 1 114 ? 5.119 -9.237 0.689 1.00 91.06 114 LYS A C 1
ATOM 899 O O . LYS A 1 114 ? 5.369 -10.014 1.607 1.00 91.06 114 LYS A O 1
ATOM 904 N N . GLU A 1 115 ? 4.895 -7.946 0.906 1.00 92.44 115 GLU A N 1
ATOM 905 C CA . GLU A 1 115 ? 4.796 -7.331 2.228 1.00 92.44 115 GLU A CA 1
ATOM 906 C C . GLU A 1 115 ? 3.516 -7.766 2.944 1.00 92.44 115 GLU A C 1
ATOM 908 O O . GLU A 1 115 ? 3.573 -8.132 4.120 1.00 92.44 115 GLU A O 1
ATOM 913 N N . ALA A 1 116 ? 2.387 -7.790 2.228 1.00 95.81 116 ALA A N 1
ATOM 914 C CA . ALA A 1 116 ? 1.121 -8.278 2.764 1.00 95.81 116 ALA A CA 1
ATOM 915 C C . ALA A 1 116 ? 1.226 -9.736 3.232 1.00 95.81 116 ALA A C 1
ATOM 917 O O . ALA A 1 116 ? 0.868 -10.042 4.365 1.00 95.81 116 ALA A O 1
ATOM 918 N N . GLU A 1 117 ? 1.783 -10.626 2.409 1.00 95.56 117 GLU A N 1
ATOM 919 C CA . GLU A 1 117 ? 1.914 -12.049 2.727 1.00 95.56 117 GLU A CA 1
ATOM 920 C C . GLU A 1 117 ? 2.725 -12.287 4.011 1.00 95.56 117 GLU A C 1
ATOM 922 O O . GLU A 1 117 ? 2.334 -13.093 4.859 1.00 95.56 117 GLU A O 1
ATOM 927 N N . LYS A 1 118 ? 3.829 -11.552 4.201 1.00 95.25 118 LYS A N 1
ATOM 928 C CA . LYS A 1 118 ? 4.640 -11.631 5.429 1.00 95.25 118 LYS A CA 1
ATOM 929 C C . LYS A 1 118 ? 3.817 -11.294 6.670 1.00 95.25 118 LYS A C 1
ATOM 931 O O . LYS A 1 118 ? 3.884 -12.016 7.663 1.00 95.25 118 LYS A O 1
ATOM 936 N N . LEU A 1 119 ? 3.041 -10.215 6.608 1.00 96.44 119 LEU A N 1
ATOM 937 C CA . LEU A 1 119 ? 2.224 -9.752 7.728 1.00 96.44 119 LEU A CA 1
ATOM 938 C C . LEU A 1 119 ? 1.029 -10.671 7.991 1.00 96.44 119 LEU A C 1
ATOM 940 O O . LEU A 1 119 ? 0.730 -10.944 9.151 1.00 96.44 119 LEU A O 1
ATOM 944 N N . ILE A 1 120 ? 0.396 -11.205 6.943 1.00 97.50 120 ILE A N 1
ATOM 945 C CA . ILE A 1 120 ? -0.677 -12.202 7.054 1.00 97.50 120 ILE A CA 1
ATOM 946 C C . ILE A 1 120 ? -0.155 -13.451 7.760 1.00 97.50 120 ILE A C 1
ATOM 948 O O . ILE A 1 120 ? -0.748 -13.900 8.739 1.00 97.50 120 ILE A O 1
ATOM 952 N N . ASN A 1 121 ? 0.981 -13.990 7.311 1.00 95.94 121 ASN A N 1
ATOM 953 C CA . ASN A 1 121 ? 1.582 -15.176 7.918 1.00 95.94 121 ASN A CA 1
ATOM 954 C C . ASN A 1 121 ? 1.990 -14.924 9.376 1.00 95.94 121 ASN A C 1
ATOM 956 O O . ASN A 1 121 ? 1.787 -15.787 10.230 1.00 95.94 121 ASN A O 1
ATOM 960 N N . TYR A 1 122 ? 2.504 -13.730 9.680 1.00 95.38 122 TYR A N 1
ATOM 961 C CA . TYR A 1 122 ? 2.805 -13.338 11.052 1.00 95.38 122 TYR A CA 1
ATOM 962 C C . TYR A 1 122 ? 1.539 -13.256 11.918 1.00 95.38 122 TYR A C 1
ATOM 964 O O . TYR A 1 122 ? 1.496 -13.849 12.996 1.00 95.38 122 TYR A O 1
ATOM 972 N N . CYS A 1 123 ? 0.478 -12.612 11.429 1.00 95.50 123 CYS A N 1
ATOM 973 C CA . CYS A 1 123 ? -0.800 -12.499 12.131 1.00 95.50 123 CYS A CA 1
ATOM 974 C C . CYS A 1 123 ? -1.429 -13.879 12.397 1.00 95.50 123 CYS A C 1
ATOM 976 O O . CYS A 1 123 ? -1.811 -14.177 13.528 1.00 95.50 123 CYS A O 1
ATOM 978 N N . LEU A 1 124 ? -1.428 -14.771 11.400 1.00 94.31 124 LEU A N 1
ATOM 979 C CA . LEU A 1 124 ? -1.856 -16.166 11.560 1.00 94.31 124 LEU A CA 1
ATOM 980 C C . LEU A 1 124 ? -1.024 -16.906 12.615 1.00 94.31 124 LEU A C 1
ATOM 982 O O . LEU A 1 124 ? -1.571 -17.673 13.402 1.00 94.31 124 LEU A O 1
ATOM 986 N N . SER A 1 125 ? 0.289 -16.663 12.671 1.00 93.75 125 SER A N 1
ATOM 987 C CA . SER A 1 125 ? 1.149 -17.272 13.691 1.00 93.75 125 SER A CA 1
ATOM 988 C C . SER A 1 125 ? 0.802 -16.816 15.113 1.00 93.75 125 SER A C 1
ATOM 990 O O . SER A 1 125 ? 0.918 -17.618 16.039 1.00 93.75 125 SER A O 1
ATOM 992 N N . ILE A 1 126 ? 0.336 -15.570 15.283 1.00 92.56 126 ILE A N 1
ATOM 993 C CA . ILE A 1 126 ? -0.162 -15.072 16.570 1.00 92.56 126 ILE A CA 1
ATOM 994 C C . ILE A 1 126 ? -1.471 -15.778 16.924 1.00 92.56 126 ILE A C 1
ATOM 996 O O . ILE A 1 126 ? -1.591 -16.315 18.020 1.00 92.56 126 ILE A O 1
ATOM 1000 N N . LEU A 1 127 ? -2.431 -15.836 15.996 1.00 92.25 127 LEU A N 1
ATOM 1001 C CA . LEU A 1 127 ? -3.729 -16.465 16.259 1.00 92.25 127 LEU A CA 1
ATOM 1002 C C . LEU A 1 127 ? -3.616 -17.960 16.556 1.00 92.25 127 LEU A C 1
ATOM 1004 O O . LEU A 1 127 ? -4.277 -18.444 17.463 1.00 92.25 127 LEU A O 1
ATOM 1008 N N . ASN A 1 128 ? -2.718 -18.678 15.883 1.00 91.69 128 ASN A N 1
ATOM 1009 C CA . ASN A 1 128 ? -2.493 -20.100 16.148 1.00 91.69 128 ASN A CA 1
ATOM 1010 C C . ASN A 1 128 ? -1.933 -20.384 17.555 1.00 91.69 128 ASN A C 1
ATOM 1012 O O . ASN A 1 128 ? -2.001 -21.519 18.019 1.00 91.69 128 ASN A O 1
ATOM 1016 N N . ARG A 1 129 ? -1.335 -19.384 18.216 1.00 91.31 129 ARG A N 1
ATOM 1017 C CA . ARG A 1 129 ? -0.758 -19.503 19.568 1.00 91.31 129 ARG A CA 1
ATOM 1018 C C . ARG A 1 129 ? -1.674 -18.954 20.660 1.00 91.31 129 ARG A C 1
ATOM 1020 O O . ARG A 1 129 ? -1.412 -19.192 21.836 1.00 91.31 129 ARG A O 1
ATOM 1027 N N . SER A 1 130 ? -2.720 -18.228 20.282 1.00 86.88 130 SER A N 1
ATOM 1028 C CA . SER A 1 130 ? -3.616 -17.532 21.199 1.00 86.88 130 SER A CA 1
ATOM 1029 C C . SER A 1 130 ? -4.972 -18.223 21.239 1.00 86.88 130 SER A C 1
ATOM 1031 O O . SER A 1 130 ? -5.535 -18.564 20.208 1.00 86.88 130 SER A O 1
ATOM 1033 N N . THR A 1 131 ? -5.537 -18.394 22.431 1.00 78.94 131 THR A N 1
ATOM 1034 C CA . THR A 1 131 ? -6.909 -18.908 22.595 1.00 78.94 131 THR A CA 1
ATOM 1035 C C . THR A 1 131 ? -7.961 -17.799 22.572 1.00 78.94 131 THR A C 1
ATOM 1037 O O . THR A 1 131 ? -9.143 -18.075 22.394 1.00 78.94 131 THR A O 1
ATOM 1040 N N . ASN A 1 132 ? -7.542 -16.543 22.754 1.00 84.06 132 ASN A N 1
ATOM 1041 C CA . ASN A 1 132 ? -8.387 -15.357 22.680 1.00 84.06 132 ASN A CA 1
ATOM 1042 C C . ASN A 1 132 ? -7.536 -14.117 22.344 1.00 84.06 132 ASN A C 1
ATOM 1044 O O . ASN A 1 132 ? -6.321 -14.123 22.546 1.00 84.06 132 ASN A O 1
ATOM 1048 N N . ILE A 1 133 ? -8.174 -13.049 21.863 1.00 90.25 133 ILE A N 1
ATOM 1049 C CA . ILE A 1 133 ? -7.566 -11.728 21.662 1.00 90.25 133 ILE A CA 1
ATOM 1050 C C . ILE A 1 133 ? -8.449 -10.641 22.281 1.00 90.25 133 ILE A C 1
ATOM 1052 O O . ILE A 1 133 ? -9.648 -10.828 22.480 1.00 90.25 133 ILE A O 1
ATOM 1056 N N . THR A 1 134 ? -7.855 -9.495 22.603 1.00 89.25 134 THR A N 1
ATOM 1057 C CA . THR A 1 134 ? -8.591 -8.363 23.175 1.00 89.25 134 THR A CA 1
ATOM 1058 C C . THR A 1 134 ? -9.549 -7.763 22.147 1.00 89.25 134 THR A C 1
ATOM 1060 O O . THR A 1 134 ? -9.107 -7.209 21.142 1.00 89.25 134 THR A O 1
ATOM 1063 N N . SER A 1 135 ? -10.849 -7.821 22.440 1.00 91.62 135 SER A N 1
ATOM 1064 C CA . SER A 1 135 ? -11.893 -7.156 21.660 1.00 91.62 135 SER A CA 1
ATOM 1065 C C . SER A 1 135 ? -11.986 -5.671 22.004 1.00 91.62 135 SER A C 1
ATOM 1067 O O . SER A 1 135 ? -11.980 -5.300 23.181 1.00 91.62 135 SER A O 1
ATOM 1069 N N . PHE A 1 136 ? -12.163 -4.835 20.989 1.00 93.44 136 PHE A N 1
ATOM 1070 C CA . PHE A 1 136 ? -12.357 -3.396 21.117 1.00 93.44 136 PHE A CA 1
ATOM 1071 C C . PHE A 1 136 ? -13.692 -2.983 20.505 1.00 93.44 136 PHE A C 1
ATOM 1073 O O . PHE A 1 136 ? -14.109 -3.525 19.482 1.00 93.44 136 PHE A O 1
ATOM 1080 N N . ASN A 1 137 ? -14.328 -1.976 21.096 1.00 94.00 137 ASN A N 1
ATOM 1081 C CA . ASN A 1 137 ? -15.538 -1.371 20.549 1.00 94.00 137 ASN A CA 1
ATOM 1082 C C . ASN A 1 137 ? -15.198 -0.076 19.818 1.00 94.00 137 ASN A C 1
ATOM 1084 O O . ASN A 1 137 ? -14.200 0.586 20.124 1.00 94.00 137 ASN A O 1
ATOM 1088 N N . ILE A 1 138 ? -16.060 0.317 18.884 1.00 94.31 138 ILE A N 1
ATOM 1089 C CA . ILE A 1 138 ? -16.036 1.667 18.335 1.00 94.31 138 ILE A CA 1
ATOM 1090 C C . ILE A 1 138 ? -16.295 2.633 19.504 1.00 94.31 138 ILE A C 1
ATOM 1092 O O . ILE A 1 138 ? -17.295 2.464 20.214 1.00 94.31 138 ILE A O 1
ATOM 1096 N N . PRO A 1 139 ? -15.416 3.629 19.736 1.00 91.50 139 PRO A N 1
ATOM 1097 C CA . PRO A 1 139 ? -15.543 4.547 20.861 1.00 91.50 139 PRO A CA 1
ATOM 1098 C C . PRO A 1 139 ? -16.940 5.152 20.945 1.00 91.50 139 PRO A C 1
ATOM 1100 O O . PRO A 1 139 ? -17.512 5.512 19.919 1.00 91.50 139 PRO A O 1
ATOM 1103 N N . THR A 1 140 ? -17.465 5.301 22.163 1.00 90.31 140 THR A N 1
ATOM 1104 C CA . THR A 1 140 ? -18.816 5.832 22.444 1.00 90.31 140 THR A CA 1
ATOM 1105 C C . THR A 1 140 ? -19.992 4.978 21.946 1.00 90.31 140 THR A C 1
ATOM 1107 O O . THR A 1 140 ? -21.135 5.418 22.026 1.00 90.31 140 THR A O 1
ATOM 1110 N N . THR A 1 141 ? -19.743 3.747 21.490 1.00 90.44 141 THR A N 1
ATOM 1111 C CA . THR A 1 141 ? -20.788 2.810 21.050 1.00 90.44 141 THR A CA 1
ATOM 1112 C C . THR A 1 141 ? -20.608 1.425 21.684 1.00 90.44 141 THR A C 1
ATOM 1114 O O . THR A 1 141 ? -19.549 1.099 22.226 1.00 90.44 141 THR A O 1
ATOM 1117 N N . ASN A 1 142 ? -21.636 0.582 21.563 1.00 90.56 142 ASN A N 1
ATOM 1118 C CA . ASN A 1 142 ? -21.565 -0.844 21.899 1.00 90.56 142 ASN A CA 1
ATOM 1119 C C . ASN A 1 142 ? -21.194 -1.722 20.689 1.00 90.56 142 ASN A C 1
ATOM 1121 O O . ASN A 1 142 ? -21.230 -2.946 20.789 1.00 90.56 142 ASN A O 1
ATOM 1125 N N . GLU A 1 143 ? -20.872 -1.116 19.543 1.00 94.00 143 GLU A N 1
ATOM 1126 C CA . GLU A 1 143 ? -20.508 -1.847 18.333 1.00 94.00 143 GLU A CA 1
ATOM 1127 C C . GLU A 1 143 ? -19.068 -2.356 18.451 1.00 94.00 143 GLU A C 1
ATOM 1129 O O . GLU A 1 143 ? -18.130 -1.583 18.659 1.00 94.00 143 GLU A O 1
ATOM 1134 N N . VAL A 1 144 ? -18.890 -3.671 18.333 1.00 95.44 144 VAL A N 1
ATOM 1135 C CA . VAL A 1 144 ? -17.576 -4.319 18.390 1.00 95.44 144 VAL A CA 1
ATOM 1136 C C . VAL A 1 144 ? -16.858 -4.130 17.055 1.00 95.44 144 VAL A C 1
ATOM 1138 O O . VAL A 1 144 ? -17.452 -4.304 15.995 1.00 95.44 144 VAL A O 1
ATOM 1141 N N . ILE A 1 145 ? -15.560 -3.826 17.089 1.00 96.62 145 ILE A N 1
ATOM 1142 C CA . ILE A 1 145 ? -14.712 -3.793 15.894 1.00 96.62 145 ILE A CA 1
ATOM 1143 C C . ILE A 1 145 ? -14.456 -5.244 15.460 1.00 96.62 145 ILE A C 1
ATOM 1145 O O . ILE A 1 145 ? -13.762 -5.958 16.191 1.00 96.62 145 ILE A O 1
ATOM 1149 N N . PRO A 1 146 ? -14.943 -5.701 14.291 1.00 95.81 146 PRO A N 1
ATOM 1150 C CA . PRO A 1 146 ? -14.878 -7.117 13.919 1.00 95.81 146 PRO A CA 1
ATOM 1151 C C . PRO A 1 146 ? -13.452 -7.675 13.941 1.00 95.81 146 PRO A C 1
ATOM 1153 O O . PRO A 1 146 ? -13.192 -8.715 14.542 1.00 95.81 146 PRO A O 1
ATOM 1156 N N . GLU A 1 147 ? -12.496 -6.920 13.396 1.00 95.88 147 GLU A N 1
ATOM 1157 C CA . GLU A 1 147 ? -11.082 -7.301 13.316 1.00 95.88 147 GLU A CA 1
ATOM 1158 C C . GLU A 1 147 ? -10.393 -7.446 14.680 1.00 95.88 147 GLU A C 1
ATOM 1160 O O . GLU A 1 147 ? -9.269 -7.938 14.745 1.00 95.88 147 GLU A O 1
ATOM 1165 N N . SER A 1 148 ? -11.027 -6.993 15.764 1.00 94.81 148 SER A N 1
ATOM 1166 C CA . SER A 1 148 ? -10.514 -7.149 17.128 1.00 94.81 148 SER A CA 1
ATOM 1167 C C . SER A 1 148 ? -10.984 -8.431 17.818 1.00 94.81 148 SER A C 1
ATOM 1169 O O . SER A 1 148 ? -10.526 -8.730 18.915 1.00 94.81 148 SER A O 1
ATOM 1171 N N . THR A 1 149 ? -11.889 -9.196 17.204 1.00 95.12 149 THR A N 1
ATOM 1172 C CA . THR A 1 149 ? -12.379 -10.464 17.762 1.00 95.12 149 THR A CA 1
ATOM 1173 C C . THR A 1 149 ? -11.683 -11.647 17.102 1.00 95.12 149 THR A C 1
ATOM 1175 O O . THR A 1 149 ? -11.361 -11.600 15.916 1.00 95.12 149 THR A O 1
ATOM 1178 N N . PHE A 1 150 ? -11.436 -12.715 17.864 1.00 94.50 150 PHE A N 1
ATOM 1179 C CA . PHE A 1 150 ? -10.695 -13.876 17.362 1.00 94.50 150 PHE A CA 1
ATOM 1180 C C . PHE A 1 150 ? -11.385 -14.529 16.154 1.00 94.50 150 PHE A C 1
ATOM 1182 O O . PHE A 1 150 ? -10.732 -14.820 15.152 1.00 94.50 150 PHE A O 1
ATOM 1189 N N . GLU A 1 151 ? -12.700 -14.738 16.246 1.00 93.88 151 GLU A N 1
ATOM 1190 C CA . GLU A 1 151 ? -13.506 -15.412 15.224 1.00 93.88 151 GLU A CA 1
ATOM 1191 C C . GLU A 1 151 ? -13.523 -14.630 13.905 1.00 93.88 151 GLU A C 1
ATOM 1193 O O . GLU A 1 151 ? -13.099 -15.149 12.867 1.00 93.88 151 GLU A O 1
ATOM 1198 N N . GLU A 1 152 ? -13.918 -13.354 13.949 1.00 96.38 152 GLU A N 1
ATOM 1199 C CA . GLU A 1 152 ? -13.993 -12.537 12.738 1.00 96.38 152 GLU A CA 1
ATOM 1200 C C . GLU A 1 152 ? -12.612 -12.259 12.153 1.00 96.38 152 GLU A C 1
ATOM 1202 O O . GLU A 1 152 ? -12.445 -12.340 10.938 1.00 96.38 152 GLU A O 1
ATOM 1207 N N . LEU A 1 153 ? -11.595 -11.992 12.978 1.00 96.88 153 LEU A N 1
ATOM 1208 C CA . LEU A 1 153 ? -10.242 -11.785 12.469 1.00 96.88 153 LEU A CA 1
ATOM 1209 C C . LEU A 1 153 ? -9.707 -13.035 11.760 1.00 96.88 153 LEU A C 1
ATOM 1211 O O . LEU A 1 153 ? -9.116 -12.916 10.686 1.00 96.88 153 LEU A O 1
ATOM 1215 N N . SER A 1 154 ? -9.943 -14.227 12.316 1.00 95.44 154 SER A N 1
ATOM 1216 C CA . SER A 1 154 ? -9.546 -15.493 11.688 1.00 95.44 154 SER A CA 1
ATOM 1217 C C . SER A 1 154 ? -10.214 -15.663 10.324 1.00 95.44 154 SER A C 1
ATOM 1219 O O . SER A 1 154 ? -9.539 -15.939 9.330 1.00 95.44 154 SER A O 1
ATOM 1221 N N . ARG A 1 155 ? -11.529 -15.422 10.250 1.00 96.19 155 ARG A N 1
ATOM 1222 C CA . ARG A 1 155 ? -12.299 -15.480 8.999 1.00 96.19 155 ARG A CA 1
ATOM 1223 C C . ARG A 1 155 ? -11.780 -14.474 7.968 1.00 96.19 155 ARG A C 1
ATOM 1225 O O . ARG A 1 155 ? -11.574 -14.823 6.806 1.00 96.19 155 ARG A O 1
ATOM 1232 N N . LEU A 1 156 ? -11.550 -13.232 8.391 1.00 97.31 156 LEU A N 1
ATOM 1233 C CA . LEU A 1 156 ? -11.064 -12.153 7.536 1.00 97.31 156 LEU A CA 1
ATOM 1234 C C . LEU A 1 156 ? -9.639 -12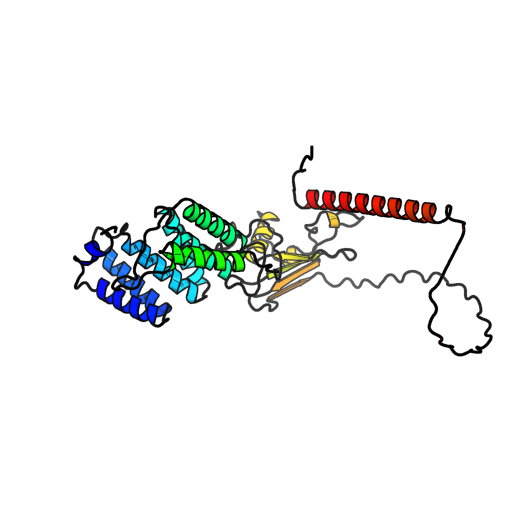.412 7.029 1.00 97.31 156 LEU A C 1
ATOM 1236 O O . LEU A 1 156 ? -9.347 -12.095 5.880 1.00 97.31 156 LEU A O 1
ATOM 1240 N N . LEU A 1 157 ? -8.757 -13.007 7.836 1.00 96.50 157 LEU A N 1
ATOM 1241 C CA . LEU A 1 157 ? -7.395 -13.352 7.415 1.00 96.50 157 LEU A CA 1
ATOM 1242 C C . LEU A 1 157 ? -7.356 -14.454 6.363 1.00 96.50 157 LEU A C 1
ATOM 1244 O O . LEU A 1 157 ? -6.508 -14.389 5.478 1.00 96.50 157 LEU A O 1
ATOM 1248 N N . VAL A 1 158 ? -8.253 -15.442 6.432 1.00 94.94 158 VAL A N 1
ATOM 1249 C CA . VAL A 1 158 ? -8.366 -16.468 5.383 1.00 94.94 158 VAL A CA 1
ATOM 1250 C C . VAL A 1 158 ? -8.738 -15.811 4.055 1.00 94.94 158 VAL A C 1
ATOM 1252 O O . VAL A 1 158 ? -8.026 -15.987 3.071 1.00 94.94 158 VAL A O 1
ATOM 1255 N N . GLN A 1 159 ? -9.765 -14.955 4.054 1.00 95.50 159 GLN A N 1
ATOM 1256 C CA . GLN A 1 159 ? -10.163 -14.198 2.860 1.00 95.50 159 GLN A CA 1
ATOM 1257 C C . GLN A 1 159 ? -9.015 -13.333 2.323 1.00 95.50 159 GLN A C 1
ATOM 1259 O O . GLN A 1 159 ? -8.744 -13.316 1.124 1.00 95.50 159 GLN A O 1
ATOM 1264 N N . LEU A 1 160 ? -8.309 -12.646 3.224 1.00 96.19 160 LEU A N 1
ATOM 1265 C CA . LEU A 1 160 ? -7.190 -11.783 2.866 1.00 96.19 160 LEU A CA 1
ATOM 1266 C C . LEU A 1 160 ? -6.007 -12.575 2.291 1.00 96.19 160 LEU A C 1
ATOM 1268 O O . LEU A 1 160 ? -5.333 -12.109 1.375 1.00 96.19 160 LEU A O 1
ATOM 1272 N N . LYS A 1 161 ? -5.750 -13.780 2.810 1.00 96.31 161 LYS A N 1
ATOM 1273 C CA . LYS A 1 161 ? -4.714 -14.686 2.306 1.00 96.31 161 LYS A CA 1
ATOM 1274 C C . LYS A 1 161 ? -5.046 -15.197 0.909 1.00 96.31 161 LYS A C 1
ATOM 1276 O O . LYS A 1 161 ? -4.152 -15.242 0.064 1.00 96.31 161 LYS A O 1
ATOM 1281 N N . ASP A 1 162 ? -6.300 -15.549 0.655 1.00 94.62 162 ASP A N 1
ATOM 1282 C CA . ASP A 1 162 ? -6.748 -15.995 -0.666 1.00 94.62 162 ASP A CA 1
ATOM 1283 C C . ASP A 1 162 ? -6.599 -14.870 -1.701 1.00 94.62 162 ASP A C 1
ATOM 1285 O O . ASP A 1 162 ? -6.038 -15.082 -2.777 1.00 94.62 162 ASP A O 1
ATOM 1289 N N . GLU A 1 163 ? -6.990 -13.641 -1.347 1.00 94.31 163 GLU A N 1
ATOM 1290 C CA . GLU A 1 163 ? -6.779 -12.459 -2.192 1.00 94.31 163 GLU A CA 1
ATOM 1291 C C . GLU A 1 163 ? -5.284 -12.198 -2.450 1.00 94.31 163 GLU A C 1
ATOM 1293 O O . GLU A 1 163 ? -4.871 -11.940 -3.584 1.00 94.31 163 GLU A O 1
ATOM 1298 N N . CYS A 1 164 ? -4.451 -12.302 -1.412 1.00 94.12 164 CYS A N 1
ATOM 1299 C CA . CYS A 1 164 ? -3.015 -12.046 -1.505 1.00 94.12 164 CYS A CA 1
ATOM 1300 C C . CYS A 1 164 ? -2.262 -13.092 -2.341 1.00 94.12 164 CYS A C 1
ATOM 1302 O O . CYS A 1 164 ? -1.324 -12.742 -3.053 1.00 94.12 164 CYS A O 1
ATOM 1304 N N . SER A 1 165 ? -2.643 -14.366 -2.225 1.00 90.12 165 SER A N 1
ATOM 1305 C CA . SER A 1 165 ? -1.958 -15.500 -2.864 1.00 90.12 165 SER A CA 1
ATOM 1306 C C . SER A 1 165 ? -2.409 -15.767 -4.301 1.00 90.12 165 SER A C 1
ATOM 1308 O O . SER A 1 165 ? -1.765 -16.541 -5.014 1.00 90.12 165 SER A O 1
ATOM 1310 N N . GLY A 1 166 ? -3.487 -15.114 -4.747 1.00 85.62 166 GLY A N 1
ATOM 1311 C CA . GLY A 1 166 ? -3.907 -15.130 -6.143 1.00 85.62 166 GLY A CA 1
ATOM 1312 C C . GLY A 1 166 ? -2.772 -14.728 -7.092 1.00 85.62 166 GLY A C 1
ATOM 1313 O O . GLY A 1 166 ? -1.914 -13.909 -6.767 1.00 85.62 166 GLY A O 1
ATOM 1314 N N . TRP A 1 167 ? -2.748 -15.307 -8.297 1.00 83.62 167 TRP A N 1
ATOM 1315 C CA . TRP A 1 167 ? -1.783 -14.883 -9.312 1.00 83.62 167 TRP A CA 1
ATOM 1316 C C . TRP A 1 167 ? -2.103 -13.455 -9.766 1.00 83.62 167 TRP A C 1
ATOM 1318 O O . TRP A 1 167 ? -3.094 -13.223 -10.463 1.00 83.62 167 TRP A O 1
ATOM 1328 N N . HIS A 1 168 ? -1.206 -12.520 -9.460 1.00 86.69 168 HIS A N 1
ATOM 1329 C CA . HIS A 1 168 ? -1.279 -11.129 -9.906 1.00 86.69 168 HIS A CA 1
ATOM 1330 C C . HIS A 1 168 ? -0.209 -10.890 -10.968 1.00 86.69 168 HIS A C 1
ATOM 1332 O O . HIS A 1 168 ? 0.979 -10.806 -10.666 1.00 86.69 168 HIS A O 1
ATOM 1338 N N . ARG A 1 169 ? -0.602 -10.836 -12.248 1.00 91.94 169 ARG A N 1
ATOM 1339 C CA . ARG A 1 169 ? 0.352 -10.563 -13.334 1.00 91.94 169 ARG A CA 1
ATOM 1340 C C . ARG A 1 169 ? 0.718 -9.072 -13.316 1.00 91.94 169 ARG A C 1
ATOM 1342 O O . ARG A 1 169 ? -0.185 -8.267 -13.542 1.00 91.94 169 ARG A O 1
ATOM 1349 N N . PRO A 1 170 ? 1.995 -8.695 -13.122 1.00 94.88 170 PRO A N 1
ATOM 1350 C CA . PRO A 1 170 ? 2.392 -7.297 -13.211 1.00 94.88 170 PRO A CA 1
ATOM 1351 C C . PRO A 1 170 ? 2.373 -6.794 -14.657 1.00 94.88 170 PRO A C 1
ATOM 1353 O O . PRO A 1 170 ? 2.612 -7.561 -15.597 1.00 94.88 170 PRO A O 1
ATOM 1356 N N . ASP A 1 171 ? 2.138 -5.492 -14.824 1.00 95.31 171 ASP A N 1
ATOM 1357 C CA . ASP A 1 171 ? 2.196 -4.807 -16.121 1.00 95.31 171 ASP A CA 1
ATOM 1358 C C . ASP A 1 171 ? 3.650 -4.644 -16.586 1.00 95.31 171 ASP A C 1
ATOM 1360 O O . ASP A 1 171 ? 3.971 -4.773 -17.769 1.00 95.31 171 ASP A O 1
ATOM 1364 N N . ALA A 1 172 ? 4.554 -4.408 -15.634 1.00 95.50 172 ALA A N 1
ATOM 1365 C CA . ALA A 1 172 ? 5.990 -4.354 -15.852 1.00 95.50 172 ALA A CA 1
ATOM 1366 C C . ALA A 1 172 ? 6.744 -4.812 -14.597 1.00 95.50 172 ALA A C 1
ATOM 1368 O O . ALA A 1 172 ? 6.205 -4.823 -13.498 1.00 95.50 172 ALA A O 1
ATOM 1369 N N . ILE A 1 173 ? 8.017 -5.173 -14.743 1.00 95.25 173 ILE A N 1
ATOM 1370 C CA . ILE A 1 173 ? 8.876 -5.543 -13.611 1.00 95.25 173 ILE A CA 1
ATOM 1371 C C . ILE A 1 173 ? 10.057 -4.587 -13.588 1.00 95.25 173 ILE A C 1
ATOM 1373 O O . ILE A 1 173 ? 10.829 -4.533 -14.548 1.00 95.25 173 ILE A O 1
ATOM 1377 N N . CYS A 1 174 ? 10.212 -3.855 -12.489 1.00 95.50 174 CYS A N 1
ATOM 1378 C CA . CYS A 1 174 ? 11.337 -2.963 -12.289 1.00 95.50 174 CYS A CA 1
ATOM 1379 C C . CYS A 1 174 ? 12.661 -3.744 -12.354 1.00 95.50 174 CYS A C 1
ATOM 1381 O O . CYS A 1 174 ? 12.832 -4.813 -11.754 1.00 95.50 174 CYS A O 1
ATOM 1383 N N . PHE A 1 175 ? 13.629 -3.195 -13.080 1.00 94.69 175 PHE A N 1
ATOM 1384 C CA . PHE A 1 175 ? 14.959 -3.770 -13.208 1.00 94.69 175 PHE A CA 1
ATOM 1385 C C . PHE A 1 175 ? 15.739 -3.700 -11.886 1.00 94.69 175 PHE A C 1
ATOM 1387 O O . PHE A 1 175 ? 16.528 -4.596 -11.587 1.00 94.69 175 PHE A O 1
ATOM 1394 N N . MET A 1 176 ? 15.474 -2.686 -11.054 1.00 91.44 176 MET A N 1
ATOM 1395 C CA . MET A 1 176 ? 16.041 -2.596 -9.707 1.00 91.44 176 MET A CA 1
ATOM 1396 C C . MET A 1 176 ? 15.385 -3.584 -8.736 1.00 91.44 176 MET A C 1
ATOM 1398 O O . MET A 1 176 ? 14.170 -3.764 -8.739 1.00 91.44 176 MET A O 1
ATOM 1402 N N . LYS A 1 177 ? 16.194 -4.193 -7.857 1.00 85.94 177 LYS A N 1
ATOM 1403 C CA . LYS A 1 177 ? 15.713 -5.143 -6.837 1.00 85.94 177 LYS A CA 1
ATOM 1404 C C . LYS A 1 177 ? 15.102 -4.449 -5.608 1.00 85.94 177 LYS A C 1
ATOM 1406 O O . LYS A 1 177 ? 14.101 -4.929 -5.093 1.00 85.94 177 LYS A O 1
ATOM 1411 N N . ASN A 1 178 ? 15.646 -3.304 -5.187 1.00 83.50 178 ASN A N 1
ATOM 1412 C CA . ASN A 1 178 ? 15.263 -2.619 -3.943 1.00 83.50 178 ASN A CA 1
ATOM 1413 C C . ASN A 1 178 ? 14.441 -1.350 -4.238 1.00 83.50 178 ASN A C 1
ATOM 1415 O O . ASN A 1 178 ? 14.937 -0.232 -4.128 1.00 83.50 178 ASN A O 1
ATOM 1419 N N . CYS A 1 179 ? 13.195 -1.525 -4.687 1.00 86.69 179 CYS A N 1
ATOM 1420 C CA . CYS A 1 179 ? 12.326 -0.403 -5.077 1.00 86.69 179 CYS A CA 1
ATOM 1421 C C . CYS A 1 179 ? 11.694 0.314 -3.877 1.00 86.69 179 CYS A C 1
ATOM 1423 O O . CYS A 1 179 ? 11.502 1.530 -3.911 1.00 86.69 179 CYS A O 1
ATOM 1425 N N . ASN A 1 180 ? 11.397 -0.438 -2.817 1.00 74.56 180 ASN A N 1
ATOM 1426 C CA . ASN A 1 180 ? 10.688 0.048 -1.641 1.00 74.56 180 ASN A CA 1
ATOM 1427 C C . ASN A 1 180 ? 11.445 1.186 -0.942 1.00 74.56 180 ASN A C 1
ATOM 1429 O O . ASN A 1 180 ? 10.852 2.240 -0.764 1.00 74.56 180 ASN A O 1
ATOM 1433 N N . THR A 1 181 ? 12.748 1.038 -0.686 1.00 71.00 181 THR A N 1
ATOM 1434 C CA . THR A 1 181 ? 13.612 2.045 -0.033 1.00 71.00 181 THR A CA 1
ATOM 1435 C C . THR A 1 181 ? 13.825 3.325 -0.841 1.00 71.00 181 THR A C 1
ATOM 1437 O O . THR A 1 181 ? 14.286 4.332 -0.314 1.00 71.00 181 THR A O 1
ATOM 1440 N N . THR A 1 182 ? 13.520 3.282 -2.134 1.00 65.06 182 THR A N 1
ATOM 1441 C CA . THR A 1 182 ? 13.753 4.376 -3.087 1.00 65.06 182 THR A CA 1
ATOM 1442 C C . THR A 1 182 ? 12.511 5.256 -3.266 1.00 65.06 182 THR A C 1
ATOM 1444 O O . THR A 1 182 ? 12.562 6.363 -3.811 1.00 65.06 182 THR A O 1
ATOM 1447 N N . SER A 1 183 ? 11.349 4.746 -2.864 1.00 69.81 183 SER A N 1
ATOM 1448 C CA . SER A 1 183 ? 10.076 5.422 -3.063 1.00 69.81 183 SER A CA 1
ATOM 1449 C C . SER A 1 183 ? 9.756 6.319 -1.871 1.00 69.81 183 SER A C 1
ATOM 1451 O O . SER A 1 183 ? 9.784 5.869 -0.735 1.00 69.81 183 SER A O 1
ATOM 1453 N N . LEU A 1 184 ? 9.381 7.577 -2.119 1.00 66.81 184 LEU A N 1
ATOM 1454 C CA . LEU A 1 184 ? 8.985 8.507 -1.050 1.00 66.81 184 LEU A CA 1
ATOM 1455 C C . LEU A 1 184 ? 7.818 7.955 -0.209 1.00 66.81 184 LEU A C 1
ATOM 1457 O O . LEU A 1 184 ? 7.680 8.267 0.968 1.00 66.81 184 LEU A O 1
ATOM 1461 N N . SER A 1 185 ? 6.977 7.122 -0.824 1.00 70.69 185 SER A N 1
ATOM 1462 C CA . SER A 1 185 ? 5.832 6.490 -0.186 1.00 70.69 185 SER A CA 1
ATOM 1463 C C . SER A 1 185 ? 6.158 5.165 0.499 1.00 70.69 185 SER A C 1
ATOM 1465 O O . SER A 1 185 ? 5.315 4.701 1.259 1.00 70.69 185 SER A O 1
ATOM 1467 N N . ASN A 1 186 ? 7.313 4.525 0.256 1.00 79.44 186 ASN A N 1
ATOM 1468 C CA . ASN A 1 186 ? 7.612 3.137 0.656 1.00 79.44 186 ASN A CA 1
ATOM 1469 C C . ASN A 1 186 ? 6.437 2.170 0.343 1.00 79.44 186 ASN A C 1
ATOM 1471 O O . ASN A 1 186 ? 6.087 1.323 1.166 1.00 79.44 186 ASN A O 1
ATOM 1475 N N . LEU A 1 187 ? 5.750 2.386 -0.787 1.00 84.25 187 LEU A N 1
ATOM 1476 C CA . LEU A 1 187 ? 4.561 1.648 -1.261 1.00 84.25 187 LEU A CA 1
ATOM 1477 C C . LEU A 1 187 ? 4.744 1.180 -2.718 1.00 84.25 187 LEU A C 1
ATOM 1479 O O . LEU A 1 187 ? 3.786 1.094 -3.481 1.00 84.25 187 LEU A O 1
ATOM 1483 N N . LEU A 1 188 ? 5.992 0.934 -3.121 1.00 83.12 188 LEU A N 1
ATOM 1484 C CA . LEU A 1 188 ? 6.343 0.374 -4.424 1.00 83.12 188 LEU A CA 1
ATOM 1485 C C . LEU A 1 188 ? 7.085 -0.950 -4.218 1.00 83.12 188 LEU A C 1
ATOM 1487 O O . LEU A 1 188 ? 8.090 -0.990 -3.506 1.00 83.12 188 LEU A O 1
ATOM 1491 N N . ASP A 1 189 ? 6.606 -2.010 -4.866 1.00 86.69 189 ASP A N 1
ATOM 1492 C CA . ASP A 1 189 ? 7.329 -3.277 -5.033 1.00 86.69 189 ASP A CA 1
ATOM 1493 C C . ASP A 1 189 ? 7.988 -3.284 -6.420 1.00 86.69 189 ASP A C 1
ATOM 1495 O O . ASP A 1 189 ? 7.705 -2.442 -7.264 1.00 86.69 189 ASP A O 1
ATOM 1499 N N . ARG A 1 190 ? 8.896 -4.221 -6.675 1.00 91.44 190 ARG A N 1
ATOM 1500 C CA . ARG A 1 190 ? 9.505 -4.449 -7.986 1.00 91.44 190 ARG A CA 1
ATOM 1501 C C . ARG A 1 190 ? 8.463 -4.703 -9.079 1.00 91.44 190 ARG A C 1
ATOM 1503 O O . ARG A 1 190 ? 8.688 -4.323 -10.226 1.00 91.44 190 ARG A O 1
ATOM 1510 N N . ASP A 1 191 ? 7.372 -5.363 -8.728 1.00 93.06 191 ASP A N 1
ATOM 1511 C CA . ASP A 1 191 ? 6.256 -5.638 -9.621 1.00 93.06 191 ASP A CA 1
ATOM 1512 C C . ASP A 1 191 ? 5.424 -4.357 -9.792 1.00 93.06 191 ASP A C 1
ATOM 1514 O O . ASP A 1 191 ? 4.914 -3.794 -8.825 1.00 93.06 191 ASP A O 1
ATOM 1518 N N . ILE A 1 192 ? 5.334 -3.862 -11.027 1.00 94.00 192 ILE A N 1
ATOM 1519 C CA . ILE A 1 192 ? 4.686 -2.593 -11.366 1.00 94.00 192 ILE A CA 1
ATOM 1520 C C . ILE A 1 192 ? 3.270 -2.879 -11.848 1.00 94.00 192 ILE A C 1
ATOM 1522 O O . ILE A 1 192 ? 3.073 -3.604 -12.825 1.00 94.00 192 ILE A O 1
ATOM 1526 N N . TYR A 1 193 ? 2.301 -2.246 -11.192 1.00 94.00 193 TYR A N 1
ATOM 1527 C CA . TYR A 1 193 ? 0.889 -2.302 -11.547 1.00 94.00 193 TYR A CA 1
ATOM 1528 C C . TYR A 1 193 ? 0.403 -0.893 -11.869 1.00 94.00 193 TYR A C 1
ATOM 1530 O O . TYR A 1 193 ? 0.415 -0.022 -11.000 1.00 94.00 193 TYR A O 1
ATOM 1538 N N . PHE A 1 194 ? -0.068 -0.658 -13.091 1.00 93.25 194 PHE A N 1
ATOM 1539 C CA . PHE A 1 194 ? -0.582 0.652 -13.516 1.00 93.25 194 PHE A CA 1
ATOM 1540 C C . PHE A 1 194 ? -1.847 1.044 -12.754 1.00 93.25 194 PHE A C 1
ATOM 1542 O O . PHE A 1 194 ? -2.132 2.222 -12.569 1.00 93.25 194 PHE A O 1
ATOM 1549 N N . LYS A 1 195 ? -2.585 0.043 -12.262 1.00 91.75 195 LYS A N 1
ATOM 1550 C CA . LYS A 1 195 ? -3.755 0.226 -11.396 1.00 91.75 195 LYS A CA 1
ATOM 1551 C C . LYS A 1 195 ? -3.394 0.583 -9.951 1.00 91.75 195 LYS A C 1
ATOM 1553 O O . LYS A 1 195 ? -4.296 0.905 -9.180 1.00 91.75 195 LYS A O 1
ATOM 1558 N N . SER A 1 196 ? -2.121 0.496 -9.555 1.00 91.69 196 SER A N 1
ATOM 1559 C CA . SER A 1 196 ? -1.725 0.820 -8.186 1.00 91.69 196 SER A CA 1
ATOM 1560 C C . SER A 1 196 ? -1.942 2.308 -7.905 1.00 91.69 196 SER A C 1
ATOM 1562 O O . SER A 1 196 ? -1.479 3.143 -8.682 1.00 91.69 196 SER A O 1
ATOM 1564 N N . PRO A 1 197 ? -2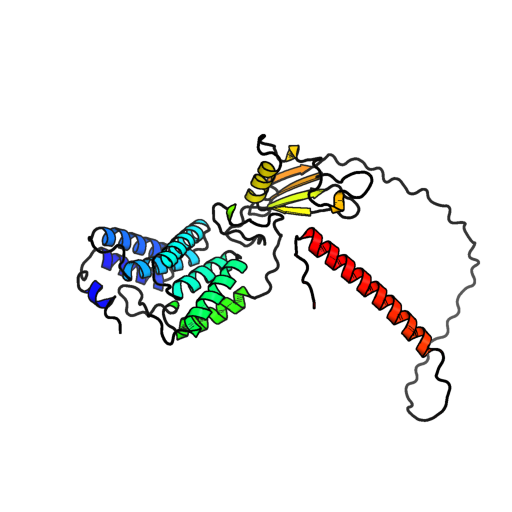.543 2.681 -6.758 1.00 91.12 197 PRO A N 1
ATOM 1565 C CA . PRO A 1 197 ? -2.626 4.078 -6.332 1.00 91.12 197 PRO A CA 1
ATOM 1566 C C . PRO A 1 197 ? -1.258 4.757 -6.174 1.00 91.12 197 PRO A C 1
ATOM 1568 O O . PRO A 1 197 ? -1.179 5.982 -6.159 1.00 91.12 197 PRO A O 1
ATOM 1571 N N . ALA A 1 198 ? -0.183 3.974 -6.018 1.00 89.50 198 ALA A N 1
ATOM 1572 C CA . ALA A 1 198 ? 1.185 4.471 -5.910 1.00 89.50 198 ALA A CA 1
ATOM 1573 C C . ALA A 1 198 ? 1.891 4.623 -7.271 1.00 89.50 198 ALA A C 1
ATOM 1575 O O . ALA A 1 198 ? 3.018 5.124 -7.314 1.00 89.50 198 ALA A O 1
ATOM 1576 N N . PHE A 1 199 ? 1.260 4.213 -8.378 1.00 91.88 199 PHE A N 1
ATOM 1577 C CA . PHE A 1 199 ? 1.841 4.338 -9.709 1.00 91.88 199 PHE A CA 1
ATOM 1578 C C . PHE A 1 199 ? 1.959 5.811 -10.114 1.00 91.88 199 PHE A C 1
ATOM 1580 O O . PHE A 1 199 ? 0.970 6.531 -10.228 1.00 91.88 199 PHE A O 1
ATOM 1587 N N . ASN A 1 200 ? 3.190 6.265 -10.350 1.00 91.62 200 ASN A N 1
ATOM 1588 C CA . ASN A 1 200 ? 3.483 7.643 -10.750 1.00 91.62 200 ASN A CA 1
ATOM 1589 C C . ASN A 1 200 ? 4.090 7.751 -12.158 1.00 91.62 200 ASN A C 1
ATOM 1591 O O . ASN A 1 200 ? 4.506 8.838 -12.558 1.00 91.62 200 ASN A O 1
ATOM 1595 N N . GLY A 1 201 ? 4.123 6.640 -12.896 1.00 94.00 201 GLY A N 1
ATOM 1596 C CA . GLY A 1 201 ? 4.687 6.523 -14.234 1.00 94.00 201 GLY A CA 1
ATOM 1597 C C . GLY A 1 201 ? 5.767 5.446 -14.339 1.00 94.00 201 GLY A C 1
ATOM 1598 O O . GLY A 1 201 ? 6.101 4.755 -13.373 1.00 94.00 201 GLY A O 1
ATOM 1599 N N . LEU A 1 202 ? 6.313 5.298 -15.542 1.00 96.38 202 LEU A N 1
ATOM 1600 C CA . LEU A 1 202 ? 7.204 4.202 -15.923 1.00 96.38 202 LEU A CA 1
ATOM 1601 C C . LEU A 1 202 ? 8.331 4.729 -16.811 1.00 96.38 202 LEU A C 1
ATOM 1603 O O . LEU A 1 202 ? 8.096 5.567 -17.675 1.00 96.38 202 LEU A O 1
ATOM 1607 N N . VAL A 1 203 ? 9.544 4.211 -16.647 1.00 97.62 203 VAL A N 1
ATOM 1608 C CA . VAL A 1 203 ? 10.639 4.431 -17.600 1.00 97.62 203 VAL A CA 1
ATOM 1609 C C . VAL A 1 203 ? 10.967 3.116 -18.290 1.00 97.62 203 VAL A C 1
ATOM 1611 O O . VAL A 1 203 ? 11.212 2.113 -17.621 1.00 97.62 203 VAL A O 1
ATOM 1614 N N . VAL A 1 204 ? 10.987 3.129 -19.621 1.00 97.94 204 VAL A N 1
ATOM 1615 C CA . VAL A 1 204 ? 11.299 1.973 -20.464 1.00 97.94 204 VAL A CA 1
ATOM 1616 C C . VAL A 1 204 ? 12.588 2.249 -21.226 1.00 97.94 204 VAL A C 1
ATOM 1618 O O . VAL A 1 204 ? 12.647 3.158 -22.050 1.00 97.94 204 VAL A O 1
ATOM 1621 N N . VAL A 1 205 ? 13.619 1.451 -20.971 1.00 97.19 205 VAL A N 1
ATOM 1622 C CA . VAL A 1 205 ? 14.942 1.553 -21.600 1.00 97.19 205 VAL A CA 1
ATOM 1623 C C . VAL A 1 205 ? 15.135 0.368 -22.540 1.00 97.19 205 VAL A C 1
ATOM 1625 O O . VAL A 1 205 ? 14.955 -0.777 -22.135 1.00 97.19 205 VAL A O 1
ATOM 1628 N N . THR A 1 206 ? 15.495 0.624 -23.796 1.00 95.75 206 THR A N 1
ATOM 1629 C CA . THR A 1 206 ? 15.697 -0.405 -24.832 1.00 95.75 206 THR A CA 1
ATOM 1630 C C . THR A 1 206 ? 17.122 -0.340 -25.381 1.00 95.75 206 THR A C 1
ATOM 1632 O O . THR A 1 206 ? 17.664 0.756 -25.546 1.00 95.75 206 THR A O 1
ATOM 1635 N N . CYS A 1 207 ? 17.733 -1.491 -25.676 1.00 94.00 207 CYS A N 1
ATOM 1636 C CA . CYS A 1 207 ? 19.027 -1.552 -26.369 1.00 94.00 207 CYS A CA 1
ATOM 1637 C C . CYS A 1 207 ? 18.881 -1.743 -27.891 1.00 94.00 207 CYS A C 1
ATOM 1639 O O . CYS A 1 207 ? 17.803 -2.043 -28.397 1.00 94.00 207 CYS A O 1
ATOM 1641 N N . ASN A 1 208 ? 19.970 -1.566 -28.642 1.00 91.62 208 ASN A N 1
ATOM 1642 C CA . ASN A 1 208 ? 20.021 -1.778 -30.096 1.00 91.62 208 ASN A CA 1
ATOM 1643 C C . ASN A 1 208 ? 20.283 -3.237 -30.520 1.00 91.62 208 ASN A C 1
ATOM 1645 O O . ASN A 1 208 ? 20.590 -3.474 -31.688 1.00 91.62 208 ASN A O 1
ATOM 1649 N N . ASN A 1 209 ? 20.216 -4.211 -29.608 1.00 88.25 209 ASN A N 1
ATOM 1650 C CA . ASN A 1 209 ? 20.440 -5.607 -29.974 1.00 88.25 209 ASN A CA 1
ATOM 1651 C C . ASN A 1 209 ? 19.284 -6.110 -30.854 1.00 88.25 209 ASN A C 1
ATOM 1653 O O . ASN A 1 209 ? 18.159 -6.251 -30.383 1.00 88.25 209 ASN A O 1
ATOM 1657 N N . ASN A 1 210 ? 19.568 -6.398 -32.125 1.00 82.12 210 ASN A N 1
ATOM 1658 C CA . ASN A 1 210 ? 18.554 -6.832 -33.091 1.00 82.12 210 ASN A CA 1
ATOM 1659 C C . ASN A 1 210 ? 18.172 -8.314 -32.956 1.00 82.12 210 ASN A C 1
ATOM 1661 O O . ASN A 1 210 ? 17.121 -8.716 -33.447 1.00 82.12 210 ASN A O 1
ATOM 1665 N N . ILE A 1 211 ? 19.021 -9.134 -32.329 1.00 83.56 211 ILE A N 1
ATOM 1666 C CA . ILE A 1 211 ? 18.797 -10.579 -32.181 1.00 83.56 211 ILE A CA 1
ATOM 1667 C C . ILE A 1 211 ? 17.971 -10.853 -30.923 1.00 83.56 211 ILE A C 1
ATOM 1669 O O . ILE A 1 211 ? 17.010 -11.615 -30.961 1.00 83.56 211 ILE A O 1
ATOM 1673 N N . ASN A 1 212 ? 18.343 -10.224 -29.807 1.00 84.06 212 ASN A N 1
ATOM 1674 C CA . ASN A 1 212 ? 17.654 -10.353 -28.528 1.00 84.06 212 ASN A CA 1
ATOM 1675 C C . ASN A 1 212 ? 17.537 -8.974 -27.851 1.00 84.06 212 ASN A C 1
ATOM 1677 O O . ASN A 1 212 ? 18.356 -8.642 -26.984 1.00 84.06 212 ASN A O 1
ATOM 1681 N N . PRO A 1 213 ? 16.565 -8.139 -28.268 1.00 86.50 213 PRO A N 1
ATOM 1682 C CA . PRO A 1 213 ? 16.416 -6.787 -27.747 1.00 86.50 213 PRO A CA 1
ATOM 1683 C C . PRO A 1 213 ? 16.072 -6.823 -26.260 1.00 86.50 213 PRO A C 1
ATOM 1685 O O . PRO A 1 213 ? 15.068 -7.397 -25.838 1.00 86.50 213 PRO A O 1
ATOM 1688 N N . CYS A 1 214 ? 16.906 -6.177 -25.451 1.00 93.31 214 CYS A N 1
ATOM 1689 C CA . CYS A 1 214 ? 16.638 -6.011 -24.031 1.00 93.31 214 CYS A CA 1
ATOM 1690 C C . CYS A 1 214 ? 15.699 -4.824 -23.813 1.00 93.31 214 CYS A C 1
ATOM 1692 O O . CYS A 1 214 ? 15.925 -3.739 -24.355 1.00 93.31 214 CYS A O 1
ATOM 1694 N N . VAL A 1 215 ? 14.684 -5.032 -22.975 1.00 94.94 215 VAL A N 1
ATOM 1695 C CA . VAL A 1 215 ? 13.764 -3.995 -22.504 1.00 94.94 215 VAL A CA 1
ATOM 1696 C C . VAL A 1 215 ? 13.795 -3.995 -20.982 1.00 94.94 215 VAL A C 1
ATOM 1698 O O . VAL A 1 215 ? 13.492 -5.002 -20.343 1.00 94.94 215 VAL A O 1
ATOM 1701 N N . PHE A 1 216 ? 14.169 -2.861 -20.403 1.00 95.94 216 PHE A N 1
ATOM 1702 C CA . PHE A 1 216 ? 14.235 -2.663 -18.963 1.00 95.94 216 PHE A CA 1
ATOM 1703 C C . PHE A 1 216 ? 13.162 -1.678 -18.541 1.00 95.94 216 PHE A C 1
ATOM 1705 O O . PHE A 1 216 ? 13.068 -0.582 -19.088 1.00 95.94 216 PHE A O 1
ATOM 1712 N N . ASN A 1 217 ? 12.386 -2.060 -17.538 1.00 97.38 217 ASN A N 1
ATOM 1713 C CA . ASN A 1 217 ? 11.375 -1.201 -16.951 1.00 97.38 217 ASN A CA 1
ATOM 1714 C C . ASN A 1 217 ? 11.884 -0.665 -15.615 1.00 97.38 217 ASN A C 1
ATOM 1716 O O . ASN A 1 217 ? 12.556 -1.382 -14.875 1.00 97.38 217 ASN A O 1
ATOM 1720 N N . PHE A 1 218 ? 11.552 0.573 -15.280 1.00 96.44 218 PHE A N 1
ATOM 1721 C CA . PHE A 1 218 ? 11.891 1.182 -14.001 1.00 96.44 218 PHE A CA 1
ATOM 1722 C C . PHE A 1 218 ? 10.726 2.019 -13.488 1.00 96.44 218 PHE A C 1
ATOM 1724 O O . PHE A 1 218 ? 10.070 2.718 -14.260 1.00 96.44 218 PHE A 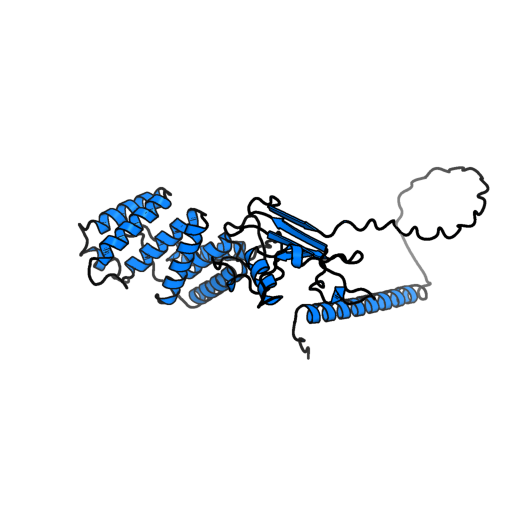O 1
ATOM 1731 N N . HIS A 1 219 ? 10.540 2.056 -12.168 1.00 95.00 219 HIS A N 1
ATOM 1732 C CA . HIS A 1 219 ? 9.870 3.205 -11.559 1.00 95.00 219 HIS A CA 1
ATOM 1733 C C . HIS A 1 219 ? 10.654 4.480 -11.868 1.00 95.00 219 HIS A C 1
ATOM 1735 O O . HIS A 1 219 ? 11.885 4.449 -11.947 1.00 95.00 219 HIS A O 1
ATOM 1741 N N . ILE A 1 220 ? 9.968 5.621 -11.926 1.00 93.25 220 ILE A N 1
ATOM 1742 C CA . ILE A 1 220 ? 10.613 6.920 -12.170 1.00 93.25 220 ILE A CA 1
ATOM 1743 C C . ILE A 1 220 ? 11.761 7.179 -11.183 1.00 93.25 220 ILE A C 1
ATOM 1745 O O . ILE A 1 220 ? 12.845 7.598 -11.588 1.00 93.25 220 ILE A O 1
ATOM 1749 N N . ASN A 1 221 ? 11.553 6.911 -9.891 1.00 91.94 221 ASN A N 1
ATOM 1750 C CA . ASN A 1 221 ? 12.588 7.138 -8.878 1.00 91.94 221 ASN A CA 1
ATOM 1751 C C . ASN A 1 221 ? 13.725 6.111 -8.964 1.00 91.94 221 ASN A C 1
ATOM 1753 O O . ASN A 1 221 ? 14.882 6.483 -8.799 1.00 91.94 221 ASN A O 1
ATOM 1757 N N . CYS A 1 222 ? 13.422 4.853 -9.299 1.00 94.06 222 CYS A N 1
ATOM 1758 C CA . CYS A 1 222 ? 14.451 3.838 -9.529 1.00 94.06 222 CYS A CA 1
ATOM 1759 C C . CYS A 1 222 ? 15.338 4.196 -10.726 1.00 94.06 222 CYS A C 1
ATOM 1761 O O . CYS A 1 222 ? 16.544 3.996 -10.666 1.00 94.06 222 CYS A O 1
ATOM 1763 N N . TRP A 1 223 ? 14.774 4.768 -11.795 1.00 94.62 223 TRP A N 1
ATOM 1764 C CA . TRP A 1 223 ? 15.577 5.247 -12.918 1.00 94.62 223 TRP A CA 1
ATOM 1765 C C . TRP A 1 223 ? 16.509 6.391 -12.508 1.00 94.62 223 TRP A C 1
ATOM 1767 O O . TRP A 1 223 ? 17.687 6.367 -12.849 1.00 94.62 223 TRP A O 1
ATOM 1777 N N . LYS A 1 224 ? 16.020 7.365 -11.726 1.00 92.19 224 LYS A N 1
ATOM 1778 C CA . LYS A 1 224 ? 16.862 8.455 -11.199 1.00 92.19 224 LYS A CA 1
ATOM 1779 C C . LYS A 1 224 ? 18.040 7.918 -10.386 1.00 92.19 224 LYS A C 1
ATOM 1781 O O . LYS A 1 224 ? 19.172 8.266 -10.699 1.00 92.19 224 LYS A O 1
ATOM 1786 N N . LEU A 1 225 ? 17.780 7.013 -9.439 1.00 91.69 225 LEU A N 1
ATOM 1787 C CA . LEU A 1 225 ? 18.850 6.380 -8.666 1.00 91.69 225 LEU A CA 1
ATOM 1788 C C . LEU A 1 225 ? 19.799 5.575 -9.547 1.00 91.69 225 LEU A C 1
ATOM 1790 O O . LEU A 1 225 ? 21.003 5.618 -9.331 1.00 91.69 225 LEU A O 1
ATOM 1794 N N . LYS A 1 226 ? 19.291 4.863 -10.562 1.00 92.62 226 LYS A N 1
ATOM 1795 C CA . LYS A 1 226 ? 20.164 4.107 -11.459 1.00 92.62 226 LYS A CA 1
ATOM 1796 C C . LYS A 1 226 ? 21.116 5.026 -12.223 1.00 92.62 226 LYS A C 1
ATOM 1798 O O . LYS A 1 226 ? 22.280 4.681 -12.390 1.00 92.62 226 LYS A O 1
ATOM 1803 N N . LYS A 1 227 ? 20.648 6.199 -12.657 1.00 93.00 227 LYS A N 1
ATOM 1804 C CA . LYS A 1 227 ? 21.507 7.213 -13.283 1.00 93.00 227 LYS A CA 1
ATOM 1805 C C . LYS A 1 227 ? 22.574 7.734 -12.320 1.00 93.00 227 LYS A C 1
ATOM 1807 O O . LYS A 1 227 ? 23.721 7.874 -12.723 1.00 93.00 227 LYS A O 1
ATOM 1812 N N . GLU A 1 228 ? 22.207 7.981 -11.065 1.00 91.50 228 GLU A N 1
ATOM 1813 C CA . GLU A 1 228 ? 23.141 8.411 -10.015 1.00 91.50 228 GLU A CA 1
ATOM 1814 C C . GLU A 1 228 ? 24.176 7.320 -9.689 1.00 91.50 228 GLU A C 1
ATOM 1816 O O . GLU A 1 228 ? 25.360 7.615 -9.599 1.00 91.50 228 GLU A O 1
ATOM 1821 N N . GLU A 1 229 ? 23.773 6.047 -9.614 1.00 91.00 229 GLU A N 1
ATOM 1822 C CA . GLU A 1 229 ? 24.680 4.900 -9.428 1.00 91.00 229 GLU A CA 1
ATOM 1823 C C . GLU A 1 229 ? 25.697 4.789 -10.576 1.00 91.00 229 GLU A C 1
ATOM 1825 O O . GLU A 1 229 ? 26.872 4.500 -10.361 1.00 91.00 229 GLU A O 1
ATOM 1830 N N . LEU A 1 230 ? 25.243 5.036 -11.805 1.00 90.81 230 LEU A N 1
ATOM 1831 C CA . LEU A 1 230 ? 26.065 4.989 -13.011 1.00 90.81 230 LEU A CA 1
ATOM 1832 C C . LEU A 1 230 ? 26.976 6.218 -13.174 1.00 90.81 230 LEU A C 1
ATOM 1834 O O . LEU A 1 230 ? 27.967 6.158 -13.901 1.00 90.81 230 LEU A O 1
ATOM 1838 N N . SER A 1 231 ? 26.643 7.349 -12.555 1.00 90.44 231 SER A N 1
ATOM 1839 C CA . SER A 1 231 ? 27.391 8.610 -12.652 1.00 90.44 231 SER A CA 1
ATOM 1840 C C . SER A 1 231 ? 27.275 9.418 -11.354 1.00 90.44 231 SER A C 1
ATOM 1842 O O . SER A 1 231 ? 26.601 10.446 -11.323 1.00 90.44 231 SER A O 1
ATOM 1844 N N . PRO A 1 232 ? 27.960 9.000 -10.273 1.00 87.88 232 PRO A N 1
ATOM 1845 C CA . PRO A 1 232 ? 27.761 9.572 -8.937 1.00 87.88 232 PRO A CA 1
ATOM 1846 C C . PRO A 1 232 ? 28.181 11.042 -8.826 1.00 87.88 232 PRO A C 1
ATOM 1848 O O . PRO A 1 232 ? 27.640 11.786 -8.014 1.00 87.88 232 PRO A O 1
ATOM 1851 N N . ASN A 1 233 ? 29.123 11.477 -9.666 1.00 89.44 233 ASN A N 1
ATOM 1852 C CA . ASN A 1 233 ? 29.704 12.819 -9.603 1.00 89.44 233 ASN A CA 1
ATOM 1853 C C . ASN A 1 233 ? 29.129 13.784 -10.650 1.00 89.44 233 ASN A C 1
ATOM 1855 O O . ASN A 1 233 ? 29.496 14.957 -10.663 1.00 89.44 233 ASN A O 1
ATOM 1859 N N . ILE A 1 234 ? 28.278 13.306 -11.567 1.00 89.00 234 ILE A N 1
ATOM 1860 C CA . ILE A 1 234 ? 27.798 14.096 -12.706 1.00 89.00 234 ILE A CA 1
ATOM 1861 C C . ILE A 1 234 ? 26.315 13.826 -12.928 1.00 89.00 234 ILE A C 1
ATOM 1863 O O . ILE A 1 234 ? 25.891 12.701 -13.181 1.00 89.00 234 ILE A O 1
ATOM 1867 N N . LYS A 1 235 ? 25.515 14.893 -12.909 1.00 89.50 235 LYS A N 1
ATOM 1868 C CA . LYS A 1 235 ? 24.088 14.804 -13.203 1.00 89.50 235 LYS A CA 1
ATOM 1869 C C . LYS A 1 235 ? 23.862 14.710 -14.711 1.00 89.50 235 LYS A C 1
ATOM 1871 O O . LYS A 1 235 ? 23.890 15.719 -15.408 1.00 89.50 235 LYS A O 1
ATOM 1876 N N . LEU A 1 236 ? 23.602 13.498 -15.187 1.00 91.19 236 LEU A N 1
ATOM 1877 C CA . LEU A 1 236 ? 23.323 13.211 -16.592 1.00 91.19 236 LEU A CA 1
ATOM 1878 C C . LEU A 1 236 ? 21.817 13.248 -16.910 1.00 91.19 236 LEU A C 1
ATOM 1880 O O . LEU A 1 236 ? 20.963 12.791 -16.135 1.00 91.19 236 LEU A O 1
ATOM 1884 N N . SER A 1 237 ? 21.483 13.805 -18.073 1.00 93.31 237 SER A N 1
ATOM 1885 C CA . SER A 1 237 ? 20.139 13.773 -18.651 1.00 93.31 237 SER A CA 1
ATOM 1886 C C . SER A 1 237 ? 19.841 12.400 -19.255 1.00 93.31 237 SER A C 1
ATOM 1888 O O . SER A 1 237 ? 20.747 11.614 -19.502 1.00 93.31 237 SER A O 1
ATOM 1890 N N . ASP A 1 238 ? 18.571 12.093 -19.537 1.00 94.19 238 ASP A N 1
ATOM 1891 C CA . ASP A 1 238 ? 18.212 10.796 -20.134 1.00 94.19 238 ASP A CA 1
ATOM 1892 C C . ASP A 1 238 ? 18.875 10.586 -21.507 1.00 94.19 238 ASP A C 1
ATOM 1894 O O . ASP A 1 238 ? 19.266 9.472 -21.839 1.00 94.19 238 ASP A O 1
ATOM 1898 N N . LYS A 1 239 ? 19.072 11.660 -22.285 1.00 94.44 239 LYS A N 1
ATOM 1899 C CA . LYS A 1 239 ? 19.734 11.600 -23.597 1.00 94.44 239 LYS A CA 1
ATOM 1900 C C . LYS A 1 239 ? 21.202 11.180 -23.488 1.00 94.44 239 LYS A C 1
ATOM 1902 O O . LYS A 1 239 ? 21.697 10.510 -24.390 1.00 94.44 239 LYS A O 1
ATOM 1907 N N . ASP A 1 240 ? 21.871 11.533 -22.395 1.00 94.06 240 ASP A N 1
ATOM 1908 C CA . ASP A 1 240 ? 23.289 11.223 -22.187 1.00 94.06 240 ASP A CA 1
ATOM 1909 C C . ASP A 1 240 ? 23.528 9.727 -21.956 1.00 94.06 240 ASP A C 1
ATOM 1911 O O . ASP A 1 240 ? 24.644 9.256 -22.146 1.00 94.06 240 ASP A O 1
ATOM 1915 N N . PHE A 1 241 ? 22.478 8.976 -21.599 1.00 94.00 241 PHE A N 1
ATOM 1916 C CA . PHE A 1 241 ? 22.516 7.517 -21.484 1.00 94.00 241 PHE A CA 1
ATOM 1917 C C . PHE A 1 241 ? 22.308 6.799 -22.823 1.00 94.00 241 PHE A C 1
ATOM 1919 O O . PHE A 1 241 ? 22.437 5.579 -22.884 1.00 94.00 241 PHE A O 1
ATOM 1926 N N . LEU A 1 242 ? 22.004 7.505 -23.917 1.00 93.75 242 LEU A N 1
ATOM 1927 C CA . LEU A 1 242 ? 22.048 6.896 -25.248 1.00 93.75 242 LEU A CA 1
ATOM 1928 C C . LEU A 1 242 ? 23.502 6.534 -25.599 1.00 93.75 242 LEU A C 1
ATOM 1930 O O . LEU A 1 242 ? 24.431 7.237 -25.217 1.00 93.75 242 LEU A O 1
ATOM 1934 N N . ASN A 1 243 ? 23.709 5.438 -26.332 1.00 92.06 243 ASN A N 1
ATOM 1935 C CA . ASN A 1 243 ? 25.024 4.828 -26.598 1.00 92.06 243 ASN A CA 1
ATOM 1936 C C . ASN A 1 243 ? 25.764 4.259 -25.373 1.00 92.06 243 ASN A C 1
ATOM 1938 O O . ASN A 1 243 ? 26.863 3.728 -25.529 1.00 92.06 243 ASN A O 1
ATOM 1942 N N . TRP A 1 244 ? 25.183 4.294 -24.173 1.00 92.69 244 TRP A N 1
ATOM 1943 C CA . TRP A 1 244 ? 25.762 3.574 -23.041 1.00 92.69 244 TRP A CA 1
ATOM 1944 C C . TRP A 1 244 ? 25.645 2.072 -23.230 1.00 92.69 244 TRP A C 1
ATOM 1946 O O . TRP A 1 244 ? 24.665 1.585 -23.789 1.00 92.69 244 TRP A O 1
ATOM 1956 N N . LYS A 1 245 ? 26.615 1.330 -22.701 1.00 91.56 245 LYS A N 1
ATOM 1957 C CA . LYS A 1 245 ? 26.595 -0.131 -22.704 1.00 91.56 245 LYS A CA 1
ATOM 1958 C C . LYS A 1 245 ? 25.302 -0.660 -22.069 1.00 91.56 245 LYS A C 1
ATOM 1960 O O . LYS A 1 245 ? 24.866 -0.180 -21.021 1.00 91.56 245 LYS A O 1
ATOM 1965 N N . CYS A 1 246 ? 24.679 -1.642 -22.717 1.00 92.44 246 CYS A N 1
ATOM 1966 C CA . CYS A 1 246 ? 23.484 -2.303 -22.204 1.00 92.44 246 CYS A CA 1
ATOM 1967 C C . CYS A 1 246 ? 23.752 -2.931 -20.824 1.00 92.44 246 CYS A C 1
ATOM 1969 O O . CYS A 1 246 ? 24.831 -3.452 -20.562 1.00 92.44 246 CYS A O 1
ATOM 1971 N N . PHE A 1 247 ? 22.748 -2.938 -19.944 1.00 89.31 247 PHE A N 1
ATOM 1972 C CA . PHE A 1 247 ? 22.898 -3.448 -18.576 1.00 89.31 247 PHE A CA 1
ATOM 1973 C C . PHE A 1 247 ? 23.021 -4.974 -18.475 1.00 89.31 247 PHE A C 1
ATOM 1975 O O . PHE A 1 247 ? 23.294 -5.491 -17.394 1.00 89.31 247 PHE A O 1
ATOM 1982 N N . THR A 1 248 ? 22.745 -5.712 -19.555 1.00 85.31 248 THR A N 1
ATOM 1983 C CA . THR A 1 248 ? 22.718 -7.182 -19.528 1.00 85.31 248 THR A CA 1
ATOM 1984 C C . THR A 1 248 ? 24.008 -7.761 -20.109 1.00 85.31 248 THR A C 1
ATOM 1986 O O . THR A 1 248 ? 24.307 -7.456 -21.261 1.00 85.31 248 THR A O 1
ATOM 1989 N N . PRO A 1 249 ? 24.701 -8.680 -19.406 1.00 78.88 249 PRO A N 1
ATOM 1990 C CA . PRO A 1 249 ? 25.933 -9.311 -19.898 1.00 78.88 249 PRO A CA 1
ATOM 1991 C C . PRO A 1 249 ? 25.781 -10.037 -21.242 1.00 78.88 249 PRO A C 1
ATOM 1993 O O . PRO A 1 249 ? 26.720 -10.129 -22.018 1.00 78.88 249 PRO A O 1
ATOM 1996 N N . ASN A 1 250 ? 24.579 -10.525 -21.567 1.00 77.06 250 ASN A N 1
ATOM 1997 C CA . ASN A 1 250 ? 24.293 -11.160 -22.862 1.00 77.06 250 ASN A CA 1
ATOM 1998 C C . ASN A 1 250 ? 24.449 -10.207 -24.061 1.00 77.06 250 ASN A C 1
ATOM 2000 O O . ASN A 1 250 ? 24.494 -10.671 -25.195 1.00 77.06 250 ASN A O 1
ATOM 2004 N N . CYS A 1 251 ? 24.489 -8.895 -23.823 1.00 83.88 251 CYS A N 1
ATOM 2005 C CA . CYS A 1 251 ? 24.755 -7.881 -24.839 1.00 83.88 251 CYS A CA 1
ATOM 2006 C C . CYS A 1 251 ? 26.252 -7.572 -25.019 1.00 83.88 251 CYS A C 1
ATOM 2008 O O . CYS A 1 251 ? 26.575 -6.714 -25.838 1.00 83.88 251 CYS A O 1
ATOM 2010 N N . ASP A 1 252 ? 27.134 -8.252 -24.279 1.00 72.19 252 ASP A N 1
ATOM 2011 C CA . ASP A 1 252 ? 28.596 -8.087 -24.351 1.00 72.19 252 ASP A CA 1
ATOM 2012 C C . ASP A 1 252 ? 29.268 -9.133 -25.236 1.00 72.19 252 ASP A C 1
ATOM 2014 O O . ASP A 1 252 ? 30.454 -9.031 -25.534 1.00 72.19 252 ASP A O 1
ATOM 2018 N N . ASN A 1 253 ? 28.512 -10.153 -25.631 1.00 61.16 253 ASN A N 1
ATOM 2019 C CA . ASN A 1 253 ? 28.971 -11.178 -26.547 1.00 61.16 253 ASN A CA 1
ATOM 2020 C C . ASN A 1 253 ? 28.629 -10.717 -27.966 1.00 61.16 253 ASN A C 1
ATOM 2022 O O . ASN A 1 253 ? 27.540 -10.184 -28.153 1.00 61.16 253 ASN A O 1
ATOM 2026 N N . PHE A 1 254 ? 29.522 -10.976 -28.926 1.00 56.41 254 PHE A N 1
ATOM 2027 C CA . PHE A 1 254 ? 29.594 -10.436 -30.299 1.00 56.41 254 PHE A CA 1
ATOM 2028 C C . PHE A 1 254 ? 30.470 -9.178 -30.403 1.00 56.41 254 PHE A C 1
ATOM 2030 O O . PHE A 1 254 ? 30.514 -8.373 -29.480 1.00 56.41 254 PHE A O 1
ATOM 2037 N N . ASP A 1 255 ? 31.186 -9.046 -31.526 1.00 59.16 255 ASP A N 1
ATOM 2038 C CA . ASP A 1 255 ? 32.270 -8.076 -31.792 1.00 59.16 255 ASP A CA 1
ATOM 2039 C C . ASP A 1 255 ? 31.900 -6.587 -31.586 1.00 59.16 255 ASP A C 1
ATOM 2041 O O . ASP A 1 255 ? 32.762 -5.714 -31.647 1.00 59.16 255 ASP A O 1
ATOM 2045 N N . GLU A 1 256 ? 30.633 -6.290 -31.283 1.00 66.00 256 GLU A N 1
ATOM 2046 C CA . GLU A 1 256 ? 30.140 -4.985 -30.858 1.00 66.00 256 GLU A CA 1
ATOM 2047 C C . GLU A 1 256 ? 29.195 -5.139 -29.651 1.00 66.00 256 GLU A C 1
ATOM 2049 O O . GLU A 1 256 ? 28.117 -5.732 -29.748 1.00 66.00 256 GLU A O 1
ATOM 2054 N N . SER A 1 257 ? 29.567 -4.555 -28.506 1.00 78.75 257 SER A N 1
ATOM 2055 C CA . SER A 1 257 ? 28.689 -4.479 -27.333 1.00 78.75 257 SER A CA 1
ATOM 2056 C C . SER A 1 257 ? 27.416 -3.695 -27.657 1.00 78.75 257 SER A C 1
ATOM 2058 O O . SER A 1 257 ? 27.495 -2.565 -28.151 1.00 78.75 257 SER A O 1
ATOM 2060 N N . SER A 1 258 ? 26.241 -4.241 -27.332 1.00 89.44 258 SER A N 1
ATOM 2061 C CA . SER A 1 258 ? 24.984 -3.519 -27.563 1.00 89.44 258 SER A CA 1
ATOM 2062 C C . SER A 1 258 ? 24.866 -2.319 -26.625 1.00 89.44 258 SER A C 1
ATOM 2064 O O . SER A 1 258 ? 25.236 -2.379 -25.450 1.00 89.44 258 SER A O 1
ATOM 2066 N N . VAL A 1 259 ? 24.279 -1.241 -27.131 1.00 93.00 259 VAL A N 1
ATOM 2067 C CA . VAL A 1 259 ? 24.110 0.020 -26.414 1.00 93.00 259 VAL A CA 1
ATOM 2068 C C . VAL A 1 259 ? 22.642 0.383 -26.237 1.00 93.00 259 VAL A C 1
ATOM 2070 O O . VAL A 1 259 ? 21.772 -0.080 -26.978 1.00 93.00 259 VAL A O 1
ATOM 2073 N N . ILE A 1 260 ? 22.353 1.231 -25.256 1.00 94.88 260 ILE A N 1
ATOM 2074 C CA . ILE A 1 260 ? 21.038 1.830 -25.045 1.00 94.88 260 ILE A CA 1
ATOM 2075 C C . ILE A 1 260 ? 20.703 2.709 -26.251 1.00 94.88 260 ILE A C 1
ATOM 2077 O O . ILE A 1 260 ? 21.444 3.627 -26.606 1.00 94.88 260 ILE A O 1
ATOM 2081 N N . SER A 1 261 ? 19.573 2.412 -26.887 1.00 94.88 261 SER A N 1
ATOM 2082 C CA . SER A 1 261 ? 19.131 3.045 -28.129 1.00 94.88 261 SER A CA 1
ATOM 2083 C C . SER A 1 261 ? 17.898 3.916 -27.955 1.00 94.88 261 SER A C 1
ATOM 2085 O O . SER A 1 261 ? 17.688 4.826 -28.755 1.00 94.88 261 SER A O 1
ATOM 2087 N N . LYS A 1 262 ? 17.085 3.651 -26.928 1.00 96.50 262 LYS A N 1
ATOM 2088 C CA . LYS A 1 262 ? 15.829 4.360 -26.683 1.00 96.50 262 LYS A CA 1
ATOM 2089 C C . LYS A 1 262 ? 15.474 4.372 -25.202 1.00 96.50 262 LYS A C 1
ATOM 2091 O O . LYS A 1 262 ? 15.612 3.352 -24.526 1.00 96.50 262 LYS A O 1
ATOM 2096 N N . ILE A 1 263 ? 14.965 5.505 -24.731 1.00 97.81 263 ILE A N 1
ATOM 2097 C CA . ILE A 1 263 ? 14.386 5.684 -23.399 1.00 97.81 263 ILE A CA 1
ATOM 2098 C C . ILE A 1 263 ? 13.037 6.393 -23.560 1.00 97.81 263 ILE A C 1
ATOM 2100 O O . ILE A 1 263 ? 12.977 7.521 -24.054 1.00 97.81 263 ILE A O 1
ATOM 2104 N N . ASP A 1 264 ? 11.969 5.725 -23.132 1.00 97.69 264 ASP A N 1
ATOM 2105 C CA . ASP A 1 264 ? 10.603 6.250 -23.105 1.00 97.69 264 ASP A CA 1
ATOM 2106 C C . ASP A 1 264 ? 10.181 6.491 -21.650 1.00 97.69 264 ASP A C 1
ATOM 2108 O O . ASP A 1 264 ? 10.306 5.599 -20.808 1.00 97.69 264 ASP A O 1
ATOM 2112 N N . ILE A 1 265 ? 9.668 7.684 -21.346 1.00 97.12 265 ILE A N 1
ATOM 2113 C CA . ILE A 1 265 ? 9.126 8.032 -20.028 1.00 97.12 265 ILE A CA 1
ATOM 2114 C C . ILE A 1 265 ? 7.617 8.185 -20.151 1.00 97.12 265 ILE A C 1
ATOM 2116 O O . ILE A 1 265 ? 7.135 9.039 -20.893 1.00 97.12 265 ILE A O 1
ATOM 2120 N N . TYR A 1 266 ? 6.884 7.389 -19.385 1.00 96.56 266 TYR A N 1
ATOM 2121 C CA . TYR A 1 266 ? 5.432 7.398 -19.299 1.00 96.56 266 TYR A CA 1
ATOM 2122 C C . TYR A 1 266 ? 4.979 8.089 -18.012 1.00 96.56 266 TYR A C 1
ATOM 2124 O O . TYR A 1 266 ? 5.587 7.920 -16.951 1.00 96.56 266 TYR A O 1
ATOM 2132 N N . ASN A 1 267 ? 3.900 8.857 -18.109 1.00 94.31 267 ASN A N 1
ATOM 2133 C CA . ASN A 1 267 ? 3.173 9.424 -16.978 1.00 94.31 267 ASN A CA 1
ATOM 2134 C C . ASN A 1 267 ? 2.311 8.356 -16.275 1.00 94.31 267 ASN A C 1
ATOM 2136 O O . ASN A 1 267 ? 2.186 7.221 -16.737 1.00 94.31 267 ASN A O 1
ATOM 2140 N N . SER A 1 268 ? 1.684 8.730 -15.157 1.00 91.62 268 SER A N 1
ATOM 2141 C CA . SER A 1 268 ? 0.754 7.870 -14.408 1.00 91.62 268 SER A CA 1
ATOM 2142 C C . SER A 1 268 ? -0.508 7.485 -15.191 1.00 91.62 268 SER A C 1
ATOM 2144 O O . SER A 1 268 ? -1.120 6.467 -14.896 1.00 91.62 268 SER A O 1
ATOM 2146 N N . ASP A 1 269 ? -0.895 8.275 -16.193 1.00 91.25 269 ASP A N 1
ATOM 2147 C CA . ASP A 1 269 ? -2.006 7.994 -17.115 1.00 91.25 269 ASP A CA 1
ATOM 2148 C C . ASP A 1 269 ? -1.572 7.153 -18.333 1.00 91.25 269 ASP A C 1
ATOM 2150 O O . ASP A 1 269 ? -2.329 7.002 -19.291 1.00 91.25 269 ASP A O 1
ATOM 2154 N N . ASN A 1 270 ? -0.348 6.612 -18.304 1.00 86.19 270 ASN A N 1
ATOM 2155 C CA . ASN A 1 270 ? 0.267 5.838 -19.380 1.00 86.19 270 ASN A CA 1
ATOM 2156 C C . ASN A 1 270 ? 0.480 6.627 -20.691 1.00 86.19 270 ASN A C 1
ATOM 2158 O O . ASN A 1 270 ? 0.729 6.039 -21.746 1.00 86.19 270 ASN A O 1
ATOM 2162 N N . THR A 1 271 ? 0.431 7.962 -20.649 1.00 92.69 271 THR A N 1
ATOM 2163 C CA . THR A 1 271 ? 0.826 8.805 -21.785 1.00 92.69 271 THR A CA 1
ATOM 2164 C C . THR A 1 271 ? 2.340 8.985 -21.828 1.00 92.69 271 THR A C 1
ATOM 2166 O O . THR A 1 271 ? 3.012 9.013 -20.795 1.00 92.69 271 THR A O 1
ATOM 2169 N N . ILE A 1 272 ? 2.907 9.116 -23.030 1.00 94.06 272 ILE A N 1
ATOM 2170 C CA . ILE A 1 272 ? 4.343 9.371 -23.189 1.00 94.06 272 ILE A CA 1
ATOM 2171 C C . ILE A 1 272 ? 4.626 10.821 -22.790 1.00 94.06 272 ILE A C 1
ATOM 2173 O O . ILE A 1 272 ? 4.202 11.757 -23.463 1.00 94.06 272 ILE A O 1
ATOM 2177 N N . LYS A 1 273 ? 5.389 10.996 -21.712 1.00 94.75 273 LYS A N 1
ATOM 2178 C CA . LYS A 1 273 ? 5.893 12.289 -21.247 1.00 94.75 273 LYS A CA 1
ATOM 2179 C C . LYS A 1 273 ? 7.080 12.761 -22.075 1.00 94.75 273 LYS A C 1
ATOM 2181 O O . LYS A 1 273 ? 7.168 13.930 -22.434 1.00 94.75 273 LYS A O 1
ATOM 2186 N N . SER A 1 274 ? 8.030 11.865 -22.324 1.00 95.88 274 SER A N 1
ATOM 2187 C CA . SER A 1 274 ? 9.198 12.148 -23.150 1.00 95.88 274 SER A CA 1
ATOM 2188 C C . SER A 1 274 ? 9.718 10.875 -23.803 1.00 95.88 274 SER A C 1
ATOM 2190 O O . SER A 1 274 ? 9.519 9.763 -23.312 1.00 95.88 274 SER A O 1
ATOM 2192 N N . ARG A 1 275 ? 10.393 11.061 -24.934 1.00 96.94 275 ARG A N 1
ATOM 2193 C CA . ARG A 1 275 ? 11.062 10.006 -25.686 1.00 96.94 275 ARG A CA 1
ATOM 2194 C C . ARG A 1 275 ? 12.395 10.542 -26.169 1.00 96.94 275 ARG A C 1
ATOM 2196 O O . ARG A 1 275 ? 12.442 11.587 -26.816 1.00 96.94 275 ARG A O 1
ATOM 2203 N N . VAL A 1 276 ? 13.462 9.810 -25.880 1.00 96.25 276 VAL A N 1
ATOM 2204 C CA . VAL A 1 276 ? 14.780 10.038 -26.473 1.00 96.25 276 VAL A CA 1
ATOM 2205 C C . VAL A 1 276 ? 15.230 8.748 -27.138 1.00 96.25 276 VAL A C 1
ATOM 2207 O O . VAL A 1 276 ? 15.144 7.670 -26.556 1.00 96.25 276 VAL A O 1
ATOM 2210 N N . ALA A 1 277 ? 15.670 8.846 -28.384 1.00 94.81 277 ALA A N 1
ATOM 2211 C CA . ALA A 1 277 ? 16.141 7.710 -29.155 1.00 94.81 277 ALA A CA 1
ATOM 2212 C C . ALA A 1 277 ? 17.342 8.129 -29.994 1.00 94.81 277 ALA A C 1
ATOM 2214 O O . ALA A 1 277 ? 17.469 9.296 -30.378 1.00 94.81 277 ALA A O 1
ATOM 2215 N N . LEU A 1 278 ? 18.221 7.174 -30.280 1.00 89.75 278 LEU A N 1
ATOM 2216 C CA . LEU A 1 278 ? 19.217 7.354 -31.321 1.00 89.75 278 LEU A CA 1
ATOM 2217 C C . LEU A 1 278 ? 18.507 7.562 -32.665 1.00 89.75 278 LEU A C 1
ATOM 2219 O O . LEU A 1 278 ? 17.441 6.977 -32.880 1.00 89.75 278 LEU A O 1
ATOM 2223 N N . PRO A 1 279 ? 19.087 8.362 -33.577 1.00 80.88 279 PRO A N 1
ATOM 2224 C CA . PRO A 1 279 ? 18.593 8.436 -34.940 1.00 80.88 279 PRO A CA 1
ATOM 2225 C C . PRO A 1 279 ? 18.510 7.022 -35.499 1.00 80.88 279 PRO A C 1
ATOM 2227 O O . PRO A 1 279 ? 19.452 6.240 -35.323 1.00 80.88 279 PRO A O 1
ATOM 2230 N N . GLU A 1 280 ? 17.405 6.695 -36.165 1.00 68.88 280 GLU A N 1
ATOM 2231 C CA . GLU A 1 280 ? 17.322 5.457 -36.923 1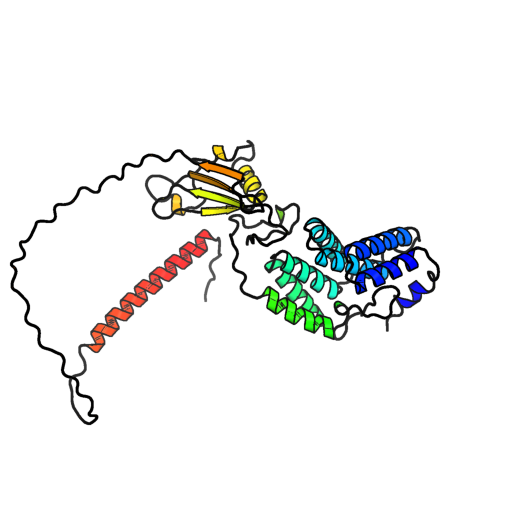.00 68.88 280 GLU A CA 1
ATOM 2232 C C . GLU A 1 280 ? 18.486 5.467 -37.913 1.00 68.88 280 GLU A C 1
ATOM 2234 O O . GLU A 1 280 ? 18.513 6.226 -38.884 1.00 68.88 280 GLU A O 1
ATOM 2239 N N . LYS A 1 281 ? 19.517 4.662 -37.635 1.00 58.56 281 LYS A N 1
ATOM 2240 C CA . LYS A 1 281 ? 20.506 4.359 -38.655 1.00 58.56 281 LYS A CA 1
ATOM 2241 C C . LYS A 1 281 ? 19.687 3.706 -39.757 1.00 58.56 281 LYS A C 1
ATOM 2243 O O . LYS A 1 281 ? 19.085 2.662 -39.517 1.00 58.56 281 LYS A O 1
ATOM 2248 N N . ASN A 1 282 ? 19.642 4.338 -40.930 1.00 39.75 282 ASN A N 1
ATOM 2249 C CA . ASN A 1 282 ? 19.167 3.728 -42.165 1.00 39.75 282 ASN A CA 1
ATOM 2250 C C . ASN A 1 282 ? 20.052 2.509 -42.438 1.00 39.75 282 ASN A C 1
ATOM 2252 O O . ASN A 1 282 ? 20.966 2.555 -43.262 1.00 39.75 282 ASN A O 1
ATOM 2256 N N . PHE A 1 283 ? 19.824 1.417 -41.716 1.00 41.31 283 PHE A N 1
ATOM 2257 C CA . PHE A 1 283 ? 20.325 0.118 -42.077 1.00 41.31 283 PHE A CA 1
ATOM 2258 C C . PHE A 1 283 ? 19.556 -0.223 -43.341 1.00 41.31 283 PHE A C 1
ATOM 2260 O O . PHE A 1 283 ? 18.481 -0.818 -43.304 1.00 41.31 283 PHE A O 1
ATOM 2267 N N . LYS A 1 284 ? 20.103 0.207 -44.487 1.00 35.84 284 LYS A N 1
ATOM 2268 C CA . LYS A 1 284 ? 19.878 -0.498 -45.740 1.00 35.84 284 LYS A CA 1
ATOM 2269 C C . LYS A 1 284 ? 20.085 -1.951 -45.364 1.00 35.84 284 LYS A C 1
ATOM 2271 O O . LYS A 1 284 ? 21.199 -2.314 -44.985 1.00 35.84 284 LYS A O 1
ATOM 2276 N N . GLN A 1 285 ? 19.002 -2.726 -45.362 1.00 38.56 285 GLN A N 1
ATOM 2277 C CA . GLN A 1 285 ? 19.083 -4.170 -45.278 1.00 38.56 285 GLN A CA 1
ATOM 2278 C C . GLN A 1 285 ? 20.226 -4.548 -46.209 1.00 38.56 285 GLN A C 1
ATOM 2280 O O . GLN A 1 285 ? 20.155 -4.263 -47.410 1.00 38.56 285 GLN A O 1
ATOM 2285 N N . GLN A 1 286 ? 21.317 -5.081 -45.659 1.00 36.59 286 GLN A N 1
ATOM 2286 C CA . GLN A 1 286 ? 22.240 -5.823 -46.487 1.00 36.59 286 GLN A CA 1
ATOM 2287 C C . GLN A 1 286 ? 21.371 -6.935 -47.047 1.00 36.59 286 GLN A C 1
ATOM 2289 O O . GLN A 1 286 ? 20.995 -7.868 -46.339 1.00 36.59 286 GLN A O 1
ATOM 2294 N N . GLN A 1 287 ? 20.930 -6.742 -48.289 1.00 36.97 287 GLN A N 1
ATOM 2295 C CA . GLN A 1 287 ? 20.345 -7.805 -49.066 1.00 36.97 287 GLN A CA 1
ATOM 2296 C C . GLN A 1 287 ? 21.377 -8.914 -48.983 1.00 36.97 287 GLN A C 1
ATOM 2298 O O . GLN A 1 287 ? 22.518 -8.740 -49.419 1.00 36.97 287 GLN A O 1
ATOM 2303 N N . THR A 1 288 ? 20.999 -10.026 -48.363 1.00 38.66 288 THR A N 1
ATOM 2304 C CA . THR A 1 288 ? 21.735 -11.263 -48.546 1.00 38.66 288 THR A CA 1
ATOM 2305 C C . THR A 1 288 ? 21.945 -11.410 -50.056 1.00 38.66 288 THR A C 1
ATOM 2307 O O . THR A 1 288 ? 20.985 -11.223 -50.820 1.00 38.66 288 THR A O 1
ATOM 2310 N N . PRO A 1 289 ? 23.176 -11.655 -50.539 1.00 37.62 289 PRO A N 1
ATOM 2311 C CA . PRO A 1 289 ? 23.374 -11.945 -51.945 1.00 37.62 289 PRO A CA 1
ATOM 2312 C C . PRO A 1 289 ? 22.427 -13.089 -52.285 1.00 37.62 289 PRO A C 1
ATOM 2314 O O . PRO A 1 289 ? 22.482 -14.148 -51.656 1.00 37.62 289 PRO A O 1
ATOM 2317 N N . LYS A 1 290 ? 21.500 -12.851 -53.218 1.00 39.19 290 LYS A N 1
ATOM 2318 C CA . LYS A 1 290 ? 20.603 -13.880 -53.741 1.00 39.19 290 LYS A CA 1
ATOM 2319 C C . LYS A 1 290 ? 21.478 -14.976 -54.345 1.00 39.19 290 LYS A C 1
ATOM 2321 O O . LYS A 1 290 ? 21.877 -14.888 -55.502 1.00 39.19 290 LYS A O 1
ATOM 2326 N N . GLY A 1 291 ? 21.795 -15.991 -53.545 1.00 36.09 291 GLY A N 1
ATOM 2327 C CA . GLY A 1 291 ? 22.404 -17.224 -54.011 1.00 36.09 291 GLY A CA 1
ATOM 2328 C C . GLY A 1 291 ? 21.489 -17.828 -55.067 1.00 36.09 291 GLY A C 1
ATOM 2329 O O . GLY A 1 291 ? 20.303 -18.054 -54.826 1.00 36.09 291 GLY A O 1
ATOM 2330 N N . ALA A 1 292 ? 22.027 -18.002 -56.267 1.00 40.78 292 ALA A N 1
ATOM 2331 C CA . ALA A 1 292 ? 21.308 -18.463 -57.437 1.00 40.78 292 ALA A CA 1
ATOM 2332 C C . ALA A 1 292 ? 20.636 -19.825 -57.188 1.00 40.78 292 ALA A C 1
ATOM 2334 O O . ALA A 1 292 ? 21.295 -20.861 -57.127 1.00 40.78 292 ALA A O 1
ATOM 2335 N N . VAL A 1 293 ? 19.302 -19.843 -57.119 1.00 40.09 293 VAL A N 1
ATOM 2336 C CA . VAL A 1 293 ? 18.532 -21.079 -57.280 1.00 40.09 293 VAL A CA 1
ATOM 2337 C C . VAL A 1 293 ? 18.582 -21.451 -58.759 1.00 40.09 293 VAL A C 1
ATOM 2339 O O . VAL A 1 293 ? 17.975 -20.800 -59.613 1.00 40.09 293 VAL A O 1
ATOM 2342 N N . ARG A 1 294 ? 19.342 -22.501 -59.076 1.00 39.75 294 ARG A N 1
ATOM 2343 C CA . ARG A 1 294 ? 19.400 -23.104 -60.409 1.00 39.75 294 ARG A CA 1
ATOM 2344 C C . ARG A 1 294 ? 18.005 -23.650 -60.742 1.00 39.75 294 ARG A C 1
ATOM 2346 O O . ARG A 1 294 ? 17.556 -24.619 -60.138 1.00 39.75 294 ARG A O 1
ATOM 2353 N N . LYS A 1 295 ? 17.304 -23.009 -61.685 1.00 34.38 295 LYS A N 1
ATOM 2354 C CA . LYS A 1 295 ? 16.006 -23.463 -62.213 1.00 34.38 295 LYS A CA 1
ATOM 2355 C C . LYS A 1 295 ? 16.139 -24.895 -62.747 1.00 34.38 295 LYS A C 1
ATOM 2357 O O . LYS A 1 295 ? 16.738 -25.095 -63.802 1.00 34.38 295 LYS A O 1
ATOM 2362 N N . GLN A 1 296 ? 15.550 -25.874 -62.066 1.00 37.41 296 GLN A N 1
ATOM 2363 C CA . GLN A 1 296 ? 15.202 -27.154 -62.684 1.00 37.41 296 GLN A CA 1
ATOM 2364 C C . GLN A 1 296 ? 13.799 -27.029 -63.293 1.00 37.41 296 GLN A C 1
ATOM 2366 O O . GLN A 1 296 ? 12.863 -26.556 -62.648 1.00 37.41 296 GLN A O 1
ATOM 2371 N N . LYS A 1 297 ? 13.685 -27.369 -64.581 1.00 32.69 297 LYS A N 1
ATOM 2372 C CA . LYS A 1 297 ? 12.449 -27.288 -65.367 1.00 32.69 297 LYS A CA 1
ATOM 2373 C C . LYS A 1 297 ? 11.454 -28.349 -64.889 1.00 32.69 297 LYS A C 1
ATOM 2375 O O . LYS A 1 297 ? 11.747 -29.537 -64.930 1.00 32.69 297 LYS A O 1
ATOM 2380 N N . ILE A 1 298 ? 10.266 -27.898 -64.496 1.00 29.67 298 ILE A N 1
ATOM 2381 C CA . ILE A 1 298 ? 9.079 -28.730 -64.285 1.00 29.67 298 ILE A CA 1
ATOM 2382 C C . ILE A 1 298 ? 8.485 -29.047 -65.662 1.00 29.67 298 ILE A C 1
ATOM 2384 O O . ILE A 1 298 ? 8.004 -28.138 -66.341 1.00 29.67 298 ILE A O 1
ATOM 2388 N N . ASN A 1 299 ? 8.487 -30.320 -66.060 1.00 32.25 299 ASN A N 1
ATOM 2389 C CA . ASN A 1 299 ? 7.621 -30.805 -67.134 1.00 32.25 299 ASN A CA 1
ATOM 2390 C C . ASN A 1 299 ? 6.279 -31.236 -66.529 1.00 32.25 299 ASN A C 1
ATOM 2392 O O . ASN A 1 299 ? 6.217 -32.084 -65.642 1.00 32.25 299 ASN A O 1
ATOM 2396 N N . LYS A 1 300 ? 5.210 -30.592 -67.007 1.00 33.53 300 LYS A N 1
ATOM 2397 C CA . LYS A 1 300 ? 3.807 -30.833 -66.658 1.00 33.53 300 LYS A CA 1
ATOM 2398 C C . LYS A 1 300 ? 3.337 -32.186 -67.201 1.00 33.53 300 LYS A C 1
ATOM 2400 O O . LYS A 1 300 ? 3.419 -32.385 -68.408 1.00 33.53 300 LYS A O 1
ATOM 2405 N N . ILE A 1 301 ? 2.723 -33.024 -66.361 1.00 31.56 301 ILE A N 1
ATOM 2406 C CA . ILE A 1 301 ? 1.687 -33.986 -66.778 1.00 31.56 301 ILE A CA 1
ATOM 2407 C C . ILE A 1 301 ? 0.537 -33.918 -65.757 1.00 31.56 301 ILE A C 1
ATOM 2409 O O . ILE A 1 301 ? 0.754 -33.818 -64.553 1.00 31.56 301 ILE A O 1
ATOM 2413 N N . THR A 1 302 ? -0.678 -33.844 -66.289 1.00 31.02 302 THR A N 1
ATOM 2414 C CA . THR A 1 302 ? -1.964 -33.459 -65.688 1.00 31.02 302 THR A CA 1
ATOM 2415 C C . THR A 1 302 ? -2.630 -34.542 -64.815 1.00 31.02 302 THR A C 1
ATOM 2417 O O . THR A 1 302 ? -2.274 -35.715 -64.907 1.00 31.02 302 THR A O 1
ATOM 2420 N N . PRO A 1 303 ? -3.617 -34.167 -63.969 1.00 34.09 303 PRO A N 1
ATOM 2421 C CA . PRO A 1 303 ? -4.175 -35.025 -62.922 1.00 34.09 303 PRO A CA 1
ATOM 2422 C C . PRO A 1 303 ? -5.379 -35.863 -63.391 1.00 34.09 303 PRO A C 1
ATOM 2424 O O . PRO A 1 303 ? -6.241 -35.377 -64.124 1.00 34.09 303 PRO A O 1
ATOM 2427 N N . LYS A 1 304 ? -5.504 -37.093 -62.874 1.00 28.83 304 LYS A N 1
ATOM 2428 C CA . LYS A 1 304 ? -6.775 -37.834 -62.811 1.00 28.83 304 LYS A CA 1
ATOM 2429 C C . LYS A 1 304 ? -6.995 -38.378 -61.398 1.00 28.83 304 LYS A C 1
ATOM 2431 O O . LYS A 1 304 ? -6.238 -39.206 -60.908 1.00 28.83 304 LYS A O 1
ATOM 2436 N N . VAL A 1 305 ? -8.050 -37.870 -60.771 1.00 34.62 305 VAL A N 1
ATOM 2437 C CA . VAL A 1 305 ? -8.629 -38.300 -59.490 1.00 34.62 305 VAL A CA 1
ATOM 2438 C C . VAL A 1 305 ? -9.269 -39.687 -59.635 1.00 34.62 305 VAL A C 1
ATOM 2440 O O . VAL A 1 305 ? -9.928 -39.937 -60.647 1.00 34.62 305 VAL A O 1
ATOM 2443 N N . PRO A 1 306 ? -9.189 -40.544 -58.601 1.00 29.62 306 PRO A N 1
ATOM 2444 C CA . PRO A 1 306 ? -10.366 -41.328 -58.211 1.00 29.62 306 PRO A CA 1
ATOM 2445 C C . PRO A 1 306 ? -10.847 -41.017 -56.782 1.00 29.62 306 PRO A C 1
ATOM 2447 O O . PRO A 1 306 ? -10.065 -40.795 -55.865 1.00 29.62 306 PRO A O 1
ATOM 2450 N N . ARG A 1 307 ? -12.179 -40.998 -56.644 1.00 30.02 307 ARG A N 1
ATOM 2451 C CA . ARG A 1 307 ? -13.001 -40.685 -55.460 1.00 30.02 307 ARG A CA 1
ATOM 2452 C C . ARG A 1 307 ? -12.769 -41.617 -54.252 1.00 30.02 307 ARG A C 1
ATOM 2454 O O . ARG A 1 307 ? -12.395 -42.771 -54.451 1.00 30.02 307 ARG A O 1
ATOM 2461 N N . PRO A 1 308 ? -13.113 -41.175 -53.024 1.00 33.22 308 PRO A N 1
ATOM 2462 C CA . PRO A 1 308 ? -13.062 -42.014 -51.831 1.00 33.22 308 PRO A CA 1
ATOM 2463 C C . PRO A 1 308 ? -14.253 -42.985 -51.778 1.00 33.22 308 PRO A C 1
ATOM 2465 O O . PRO A 1 308 ? -15.379 -42.621 -52.125 1.00 33.22 308 PRO A O 1
ATOM 2468 N N . ARG A 1 309 ? -14.022 -44.213 -51.300 1.00 29.84 309 ARG A N 1
ATOM 2469 C CA . ARG A 1 309 ? -15.079 -45.121 -50.831 1.00 29.84 309 ARG A CA 1
ATOM 2470 C C . ARG A 1 309 ? -14.903 -45.346 -49.330 1.00 29.84 309 ARG A C 1
ATOM 2472 O O . ARG A 1 309 ? -13.862 -45.826 -48.898 1.00 29.84 309 ARG A O 1
ATOM 2479 N N . ASN A 1 310 ? -15.935 -44.983 -48.572 1.00 34.50 310 ASN A N 1
ATOM 2480 C CA . ASN A 1 310 ? -16.180 -45.451 -47.207 1.00 34.50 310 ASN A CA 1
ATOM 2481 C C . ASN A 1 310 ? -16.418 -46.966 -47.207 1.00 34.50 310 ASN A C 1
ATOM 2483 O O . ASN A 1 310 ? -17.029 -47.449 -48.155 1.00 34.50 310 ASN A O 1
ATOM 2487 N N . ILE A 1 311 ? -16.050 -47.652 -46.119 1.00 29.50 311 ILE A N 1
ATOM 2488 C CA . ILE A 1 311 ? -16.836 -48.719 -45.467 1.00 29.50 311 ILE A CA 1
ATOM 2489 C C . ILE A 1 311 ? -16.273 -48.934 -44.050 1.00 29.50 311 ILE A C 1
ATOM 2491 O O . ILE A 1 311 ? -15.069 -49.080 -43.853 1.00 29.50 311 ILE A O 1
ATOM 2495 N N . ASN A 1 312 ? -17.185 -48.923 -43.078 1.00 28.81 312 ASN A N 1
ATOM 2496 C CA . ASN A 1 312 ? -16.979 -49.269 -41.675 1.00 28.81 312 ASN A CA 1
ATOM 2497 C C . ASN A 1 312 ? -16.916 -50.794 -41.461 1.00 28.81 312 ASN A C 1
ATOM 2499 O O . ASN A 1 312 ? -17.514 -51.551 -42.220 1.00 28.81 312 ASN A O 1
ATOM 2503 N N . ASN A 1 313 ? -16.345 -51.162 -40.308 1.00 28.55 313 ASN A N 1
ATOM 2504 C CA . ASN A 1 313 ? -16.435 -52.430 -39.566 1.00 28.55 313 ASN A CA 1
ATOM 2505 C C . ASN A 1 313 ? -15.650 -53.639 -40.104 1.00 28.55 313 ASN A C 1
ATOM 2507 O O . ASN A 1 313 ? -15.904 -54.126 -41.196 1.00 28.55 313 ASN A O 1
ATOM 2511 N N . ILE A 1 314 ? -14.781 -54.203 -39.253 1.00 30.86 314 ILE A N 1
ATOM 2512 C CA . ILE A 1 314 ? -15.000 -55.491 -38.560 1.00 30.86 314 ILE A CA 1
ATOM 2513 C C . ILE A 1 314 ? -13.819 -55.750 -37.601 1.00 30.86 314 ILE A C 1
ATOM 2515 O O . ILE A 1 314 ? -12.657 -55.812 -37.997 1.00 30.86 314 ILE A O 1
ATOM 2519 N N . LEU A 1 315 ? -14.146 -55.905 -36.315 1.00 29.50 315 LEU A N 1
ATOM 2520 C CA . LEU A 1 315 ? -13.344 -56.633 -35.334 1.00 29.50 315 LEU A CA 1
ATOM 2521 C C . LEU A 1 315 ? -13.307 -58.117 -35.724 1.00 29.50 315 LEU A C 1
ATOM 2523 O O . LEU A 1 315 ? -14.370 -58.713 -35.864 1.00 29.50 315 LEU A O 1
ATOM 2527 N N . SER A 1 316 ? -12.127 -58.738 -35.794 1.00 26.61 316 SER A N 1
ATOM 2528 C CA . SER A 1 316 ? -11.756 -59.919 -34.984 1.00 26.61 316 SER A CA 1
ATOM 2529 C C . SER A 1 316 ? -10.596 -60.739 -35.578 1.00 26.61 316 SER A C 1
ATOM 2531 O O . SER A 1 316 ? -10.615 -61.131 -36.736 1.00 26.61 316 SER A O 1
ATOM 2533 N N . LYS A 1 317 ? -9.664 -61.058 -34.668 1.00 28.20 317 LYS A N 1
ATOM 2534 C CA . LYS A 1 317 ? -8.845 -62.278 -34.540 1.00 28.20 317 LYS A CA 1
ATOM 2535 C C . LYS A 1 317 ? -7.581 -62.514 -35.401 1.00 28.20 317 LYS A C 1
ATOM 2537 O O . LYS A 1 317 ? -7.624 -62.702 -36.607 1.00 28.20 317 LYS A O 1
ATOM 2542 N N . SER A 1 318 ? -6.501 -62.636 -34.614 1.00 26.77 318 SER A N 1
ATOM 2543 C CA . SER A 1 318 ? -5.485 -63.706 -34.542 1.00 26.77 318 SER A CA 1
ATOM 2544 C C . SER A 1 318 ? -4.319 -63.756 -35.539 1.00 26.77 318 SER A C 1
ATOM 2546 O O . SER A 1 318 ? -4.469 -64.151 -36.688 1.00 26.77 318 SER A O 1
ATOM 2548 N N . ASP A 1 319 ? -3.156 -63.482 -34.937 1.00 27.20 319 ASP A N 1
ATOM 2549 C CA . ASP A 1 319 ? -1.947 -64.314 -34.870 1.00 27.20 319 ASP A CA 1
ATOM 2550 C C . ASP A 1 319 ? -0.744 -64.085 -35.803 1.00 27.20 319 ASP A C 1
ATOM 2552 O O . ASP A 1 319 ? -0.805 -64.124 -37.026 1.00 27.20 319 ASP A O 1
ATOM 2556 N N . ASN A 1 320 ? 0.376 -63.975 -35.076 1.00 28.41 320 ASN A N 1
ATOM 2557 C CA . ASN A 1 320 ? 1.770 -64.311 -35.346 1.00 28.41 320 ASN A CA 1
ATOM 2558 C C . ASN A 1 320 ? 2.703 -63.346 -36.101 1.00 28.41 320 ASN A C 1
ATOM 2560 O O . ASN A 1 320 ? 2.698 -63.196 -37.316 1.00 28.41 320 ASN A O 1
ATOM 2564 N N . ASP A 1 321 ? 3.605 -62.799 -35.275 1.00 30.72 321 ASP A N 1
ATOM 2565 C CA . ASP A 1 321 ? 5.059 -62.801 -35.439 1.00 30.72 321 ASP A CA 1
ATOM 2566 C C . ASP A 1 321 ? 5.688 -62.055 -36.619 1.00 30.72 321 ASP A C 1
ATOM 2568 O O . ASP A 1 321 ? 5.918 -62.593 -37.694 1.00 30.72 321 ASP A O 1
ATOM 2572 N N . GLN A 1 322 ? 6.145 -60.832 -36.319 1.00 34.19 322 GLN A N 1
ATOM 2573 C CA . GLN A 1 322 ? 7.580 -60.496 -36.305 1.00 34.19 322 GLN A CA 1
ATOM 2574 C C . GLN A 1 322 ? 7.791 -59.119 -35.647 1.00 34.19 322 GLN A C 1
ATOM 2576 O O . GLN A 1 322 ? 7.977 -58.079 -36.278 1.00 34.19 322 GLN A O 1
ATOM 2581 N N . SER A 1 323 ? 7.770 -59.117 -34.313 1.00 35.22 323 SER A N 1
ATOM 2582 C CA . SER A 1 323 ? 8.444 -58.102 -33.494 1.00 35.22 323 SER A CA 1
ATOM 2583 C C . SER A 1 323 ? 9.915 -58.528 -33.410 1.00 35.22 323 SER A C 1
ATOM 2585 O O . SER A 1 323 ? 10.193 -59.686 -33.126 1.00 35.22 323 SER A O 1
ATOM 2587 N N . THR A 1 324 ? 10.904 -57.693 -33.737 1.00 37.75 324 THR A N 1
ATOM 2588 C CA . THR A 1 324 ? 11.682 -57.044 -32.661 1.00 37.75 324 THR A CA 1
ATOM 2589 C C . THR A 1 324 ? 12.593 -55.895 -33.135 1.00 37.75 324 THR A C 1
ATOM 2591 O O . THR A 1 324 ? 13.130 -55.181 -32.292 1.00 37.75 324 THR A O 1
ATOM 2594 N N . ASN A 1 325 ? 12.752 -55.618 -34.437 1.00 40.25 325 ASN A N 1
ATOM 2595 C CA . ASN A 1 325 ? 13.837 -54.718 -34.886 1.00 40.25 325 ASN A CA 1
ATOM 2596 C C . ASN A 1 325 ? 13.464 -53.231 -35.086 1.00 40.25 325 ASN A C 1
ATOM 2598 O O . ASN A 1 325 ? 14.342 -52.375 -35.180 1.00 40.25 325 ASN A O 1
ATOM 2602 N N . VAL A 1 326 ? 12.174 -52.876 -35.083 1.00 40.09 326 VAL A N 1
ATOM 2603 C CA . VAL A 1 326 ? 11.730 -51.476 -35.276 1.00 40.09 326 VAL A CA 1
ATOM 2604 C C . VAL A 1 326 ? 11.542 -50.743 -33.938 1.00 40.09 326 VAL A C 1
ATOM 2606 O O . VAL A 1 326 ? 11.922 -49.581 -33.808 1.00 40.09 326 VAL A O 1
ATOM 2609 N N . LYS A 1 327 ? 11.066 -51.424 -32.884 1.00 34.31 327 LYS A N 1
ATOM 2610 C CA . LYS A 1 327 ? 10.806 -50.798 -31.569 1.00 34.31 327 LYS A CA 1
ATOM 2611 C C . LYS A 1 327 ? 12.082 -50.341 -30.840 1.00 34.31 327 LYS A C 1
ATOM 2613 O O . LYS A 1 327 ? 12.046 -49.322 -30.151 1.00 34.31 327 LYS A O 1
ATOM 2618 N N . ASN A 1 328 ? 13.218 -51.014 -31.049 1.00 39.09 328 ASN A N 1
ATOM 2619 C CA . ASN A 1 328 ? 14.496 -50.633 -30.430 1.00 39.09 328 ASN A CA 1
ATOM 2620 C C . ASN A 1 328 ? 15.156 -49.408 -31.085 1.00 39.09 328 ASN A C 1
ATOM 2622 O O . ASN A 1 328 ? 15.867 -48.667 -30.407 1.00 39.09 328 ASN A O 1
ATOM 2626 N N . LYS A 1 329 ? 14.875 -49.129 -32.365 1.00 33.84 329 LYS A N 1
ATOM 2627 C CA . LYS A 1 329 ? 15.412 -47.947 -33.059 1.00 33.84 329 LYS A CA 1
ATOM 2628 C C . LYS A 1 329 ? 14.674 -46.664 -32.649 1.00 33.84 329 LYS A C 1
ATOM 2630 O O . LYS A 1 329 ? 15.316 -45.651 -32.398 1.00 33.84 329 LYS A O 1
ATOM 2635 N N . TYR A 1 330 ? 13.352 -46.733 -32.457 1.00 35.53 330 TYR A N 1
ATOM 2636 C CA . TYR A 1 330 ? 12.544 -45.596 -31.984 1.00 35.53 330 TYR A CA 1
ATOM 2637 C C . TYR A 1 330 ? 12.725 -45.278 -30.487 1.00 35.53 330 TYR A C 1
ATOM 2639 O O . TYR A 1 330 ? 12.643 -44.111 -30.108 1.00 35.53 330 TYR A O 1
ATOM 2647 N N . LYS A 1 331 ? 13.038 -46.268 -29.633 1.00 39.22 331 LYS A N 1
ATOM 2648 C CA . LYS A 1 331 ? 13.383 -46.021 -28.215 1.00 39.22 331 LYS A CA 1
ATOM 2649 C C . LYS A 1 331 ? 14.762 -45.370 -28.039 1.00 39.22 331 LYS A C 1
ATOM 2651 O O . LYS A 1 331 ? 14.921 -44.507 -27.184 1.00 39.22 331 LYS A O 1
ATOM 2656 N N . LYS A 1 332 ? 15.749 -45.742 -28.863 1.00 41.06 332 LYS A N 1
ATOM 2657 C CA . LYS A 1 332 ? 17.122 -45.214 -28.767 1.00 41.06 332 LYS A CA 1
ATOM 2658 C C . LYS A 1 332 ? 17.249 -43.766 -29.272 1.00 41.06 332 LYS A C 1
ATOM 2660 O O . LYS A 1 332 ? 18.090 -43.035 -28.767 1.00 41.06 332 LYS A O 1
ATOM 2665 N N . ILE A 1 333 ? 16.395 -43.347 -30.214 1.00 45.47 333 ILE A N 1
ATOM 2666 C CA . ILE A 1 333 ? 16.340 -41.961 -30.719 1.00 45.47 333 ILE A CA 1
ATOM 2667 C C . ILE A 1 333 ? 15.659 -41.032 -29.695 1.00 45.47 333 ILE A C 1
ATOM 2669 O O . ILE A 1 333 ? 16.217 -39.990 -29.372 1.00 45.47 333 ILE A O 1
ATOM 2673 N N . LYS A 1 334 ? 14.542 -41.458 -29.076 1.00 48.41 334 LYS A N 1
ATOM 2674 C CA . LYS A 1 334 ? 13.865 -40.677 -28.018 1.00 48.41 334 LYS A CA 1
ATOM 2675 C C . LYS A 1 334 ? 14.743 -40.408 -26.791 1.00 48.41 334 LYS A C 1
ATOM 2677 O O . LYS A 1 334 ? 14.749 -39.287 -26.299 1.00 48.41 334 LYS A O 1
ATOM 2682 N N . ASN A 1 335 ? 15.523 -41.396 -26.341 1.00 54.19 335 ASN A N 1
ATOM 2683 C CA . ASN A 1 335 ? 16.417 -41.215 -25.190 1.00 54.19 335 ASN A CA 1
ATOM 2684 C C . ASN A 1 335 ? 17.550 -40.213 -25.463 1.00 54.19 335 ASN A C 1
ATOM 2686 O O . ASN A 1 335 ? 18.021 -39.559 -24.535 1.00 54.19 335 ASN A O 1
ATOM 2690 N N . ASN A 1 336 ? 18.006 -40.092 -26.714 1.00 57.88 336 ASN A N 1
ATOM 2691 C CA . ASN A 1 336 ? 19.084 -39.167 -27.057 1.00 57.88 336 ASN A CA 1
ATOM 2692 C C . ASN A 1 336 ? 18.565 -37.721 -27.131 1.00 57.88 336 ASN A C 1
ATOM 2694 O O . ASN A 1 336 ? 19.209 -36.811 -26.616 1.00 57.88 336 ASN A O 1
ATOM 2698 N N . ASP A 1 337 ? 17.363 -37.527 -27.681 1.00 66.00 337 ASP A N 1
ATOM 2699 C CA . ASP A 1 337 ? 16.705 -36.218 -27.740 1.00 66.00 337 ASP A CA 1
ATOM 2700 C C . ASP A 1 337 ? 16.300 -35.718 -26.343 1.00 66.00 337 ASP A C 1
ATOM 2702 O O . ASP A 1 337 ? 16.508 -34.546 -26.026 1.00 66.00 337 ASP A O 1
ATOM 2706 N N . GLU A 1 338 ? 15.806 -36.604 -25.467 1.00 64.88 338 GLU A N 1
ATOM 2707 C CA . GLU A 1 338 ? 15.540 -36.280 -24.057 1.00 64.88 338 GLU A CA 1
ATOM 2708 C C . GLU A 1 338 ? 16.819 -35.896 -23.309 1.00 64.88 338 GLU A C 1
ATOM 2710 O O . GLU A 1 338 ? 16.818 -34.939 -22.532 1.00 64.88 338 GLU A O 1
ATOM 2715 N N . MET A 1 339 ? 17.936 -36.578 -23.575 1.00 63.41 339 MET A N 1
ATOM 2716 C CA . MET A 1 339 ? 19.206 -36.249 -22.930 1.00 63.41 339 MET A CA 1
ATOM 2717 C C . MET A 1 339 ? 19.792 -34.917 -23.395 1.00 63.41 339 MET A C 1
ATOM 2719 O O . MET A 1 339 ? 20.343 -34.167 -22.584 1.00 63.41 339 MET A O 1
ATOM 2723 N N . ILE A 1 340 ? 19.615 -34.577 -24.672 1.00 74.44 340 ILE A N 1
ATOM 2724 C CA . ILE A 1 340 ? 19.978 -33.263 -25.212 1.00 74.44 340 ILE A CA 1
ATOM 2725 C C . ILE A 1 340 ? 19.095 -32.171 -24.592 1.00 74.44 340 ILE A C 1
ATOM 2727 O O . ILE A 1 340 ? 19.613 -31.135 -24.172 1.00 74.44 340 ILE A O 1
ATOM 2731 N N . LEU A 1 341 ? 17.787 -32.413 -24.458 1.00 67.44 341 LEU A N 1
ATOM 2732 C CA . LEU A 1 341 ? 16.842 -31.497 -23.809 1.00 67.44 341 LEU A CA 1
ATOM 2733 C C . LEU A 1 341 ? 17.194 -31.244 -22.342 1.00 67.44 341 LEU A C 1
ATOM 2735 O O . LEU A 1 341 ? 17.248 -30.088 -21.923 1.00 67.44 341 LEU A O 1
ATOM 2739 N N . ILE A 1 342 ? 17.497 -32.298 -21.582 1.00 71.06 342 ILE A N 1
ATOM 2740 C CA . ILE A 1 342 ? 17.921 -32.197 -20.180 1.00 71.06 342 ILE A CA 1
ATOM 2741 C C . ILE A 1 342 ? 19.240 -31.422 -20.075 1.00 71.06 342 ILE A C 1
ATOM 2743 O O . ILE A 1 342 ? 19.357 -30.520 -19.245 1.00 71.06 342 ILE A O 1
ATOM 2747 N N . SER A 1 343 ? 20.210 -31.694 -20.954 1.00 71.81 343 SER A N 1
ATOM 2748 C CA . SER A 1 343 ? 21.474 -30.947 -21.007 1.00 71.81 343 SER A CA 1
ATOM 2749 C C . SER A 1 343 ? 21.254 -29.454 -21.281 1.00 71.81 343 SER A C 1
ATOM 2751 O O . SER A 1 343 ? 21.859 -28.597 -20.629 1.00 71.81 343 SER A O 1
ATOM 2753 N N . HIS A 1 344 ? 20.343 -29.120 -22.200 1.00 73.06 344 HIS A N 1
ATOM 2754 C CA . HIS A 1 344 ? 19.991 -27.734 -22.499 1.00 73.06 344 HIS A CA 1
ATOM 2755 C C . HIS A 1 344 ? 19.271 -27.053 -21.332 1.00 73.06 344 HIS A C 1
ATOM 2757 O O . HIS A 1 344 ? 19.595 -25.914 -20.999 1.00 73.06 344 HIS A O 1
ATOM 2763 N N . LEU A 1 345 ? 18.353 -27.755 -20.664 1.00 73.06 345 LEU A N 1
ATOM 2764 C CA . LEU A 1 345 ? 17.660 -27.249 -19.480 1.00 73.06 345 LEU A CA 1
ATOM 2765 C C . LEU A 1 345 ? 18.634 -26.954 -18.337 1.00 73.06 345 LEU A C 1
ATOM 2767 O O . LEU A 1 345 ? 18.547 -25.895 -17.720 1.00 73.06 345 LEU A O 1
ATOM 2771 N N . ILE A 1 346 ? 19.602 -27.841 -18.095 1.00 76.94 346 ILE A N 1
ATOM 2772 C CA . ILE A 1 346 ? 20.642 -27.639 -17.077 1.00 76.94 346 ILE A CA 1
ATOM 2773 C C . ILE A 1 346 ? 21.473 -26.392 -17.398 1.00 76.94 346 ILE A C 1
ATOM 2775 O O . ILE A 1 346 ? 21.690 -25.566 -16.511 1.00 76.94 346 ILE A O 1
ATOM 2779 N N . LYS A 1 347 ? 21.878 -26.197 -18.661 1.00 74.44 347 LYS A N 1
ATOM 2780 C CA . LYS A 1 347 ? 22.596 -24.983 -19.087 1.00 74.44 347 LYS A CA 1
ATOM 2781 C C . LYS A 1 347 ? 21.757 -23.719 -18.892 1.00 74.44 347 LYS A C 1
ATOM 2783 O O . LYS A 1 347 ? 22.269 -22.727 -18.381 1.00 74.44 347 LYS A O 1
ATOM 2788 N N . LEU A 1 348 ? 20.468 -23.750 -19.230 1.00 70.69 348 LEU A N 1
ATOM 2789 C CA . LEU A 1 348 ? 19.563 -22.613 -19.026 1.00 70.69 348 LEU A CA 1
ATOM 2790 C C . LEU A 1 348 ? 19.377 -22.285 -17.539 1.00 70.69 348 LEU A C 1
ATOM 2792 O O . LEU A 1 348 ? 19.383 -21.113 -17.167 1.00 70.69 348 LEU A O 1
ATOM 2796 N N . ILE A 1 349 ? 19.273 -23.300 -16.678 1.00 70.69 349 ILE A N 1
ATOM 2797 C CA . ILE A 1 349 ? 19.197 -23.129 -15.221 1.00 70.69 349 ILE A CA 1
ATOM 2798 C C . ILE A 1 349 ? 20.502 -22.537 -14.678 1.00 70.69 349 ILE A C 1
ATOM 2800 O O . ILE A 1 349 ? 20.458 -21.623 -13.858 1.00 70.69 349 ILE A O 1
ATOM 2804 N N . GLN A 1 350 ? 21.660 -23.000 -15.153 1.00 70.38 350 GLN A N 1
ATOM 2805 C CA . GLN A 1 350 ? 22.964 -22.455 -14.762 1.00 70.38 350 GLN A CA 1
ATOM 2806 C C . GLN A 1 350 ? 23.110 -20.983 -15.169 1.00 70.38 350 GLN A C 1
ATOM 2808 O O . GLN A 1 350 ? 23.490 -20.159 -14.339 1.00 70.38 350 GLN A O 1
ATOM 2813 N N . VAL A 1 351 ? 22.734 -20.636 -16.404 1.00 68.75 351 VAL A N 1
ATOM 2814 C CA . VAL A 1 351 ? 22.748 -19.252 -16.905 1.00 68.75 351 VAL A CA 1
ATOM 2815 C C . VAL A 1 351 ? 21.764 -18.375 -16.127 1.00 68.75 351 VAL A C 1
ATOM 2817 O O . VAL A 1 351 ? 22.109 -17.261 -15.735 1.00 68.75 351 VAL A O 1
ATOM 2820 N N . ARG A 1 352 ? 20.559 -18.878 -15.830 1.00 74.69 352 ARG A N 1
ATOM 2821 C CA . ARG A 1 352 ? 19.584 -18.188 -14.974 1.00 74.69 352 ARG A CA 1
ATOM 2822 C C . ARG A 1 352 ? 20.173 -17.916 -13.591 1.00 74.69 352 ARG A C 1
ATOM 2824 O O . ARG A 1 352 ? 20.136 -16.786 -13.118 1.00 74.69 352 ARG A O 1
ATOM 2831 N N . ASN A 1 353 ? 20.729 -18.932 -12.940 1.00 74.25 353 ASN A N 1
ATOM 2832 C CA . ASN A 1 353 ? 21.254 -18.800 -11.584 1.00 74.25 353 ASN A CA 1
ATOM 2833 C C . ASN A 1 353 ? 22.443 -17.828 -11.528 1.00 74.25 353 ASN A C 1
ATOM 2835 O O . ASN A 1 353 ? 22.509 -17.020 -10.603 1.00 74.25 353 ASN A O 1
ATOM 2839 N N . PHE A 1 354 ? 23.308 -17.835 -12.549 1.00 65.19 354 PHE A N 1
ATOM 2840 C CA . PHE A 1 354 ? 24.399 -16.870 -12.698 1.00 65.19 354 PHE A CA 1
ATOM 2841 C C . PHE A 1 354 ? 23.880 -15.433 -12.870 1.00 65.19 354 PHE A C 1
ATOM 2843 O O . PHE A 1 354 ? 24.276 -14.543 -12.124 1.00 65.19 354 PHE A O 1
ATOM 2850 N N . ASN A 1 355 ? 22.922 -15.213 -13.775 1.00 60.00 355 ASN A N 1
ATOM 2851 C CA . ASN A 1 355 ? 22.382 -13.878 -14.063 1.00 60.00 355 ASN A CA 1
ATOM 2852 C C . ASN A 1 355 ? 21.570 -13.271 -12.907 1.00 60.00 355 ASN A C 1
ATOM 2854 O O . ASN A 1 355 ? 21.451 -12.050 -12.813 1.00 60.00 355 ASN A O 1
ATOM 2858 N N . TYR A 1 356 ? 21.004 -14.099 -12.024 1.00 69.44 356 TYR A N 1
ATOM 2859 C CA . TYR A 1 356 ? 20.184 -13.631 -10.903 1.00 69.44 356 TYR A CA 1
ATOM 2860 C C . TYR A 1 356 ? 20.866 -13.730 -9.529 1.00 69.44 356 TYR A C 1
ATOM 2862 O O . TYR A 1 356 ? 20.281 -13.262 -8.548 1.00 69.44 356 TYR A O 1
ATOM 2870 N N . GLY A 1 357 ? 22.104 -14.236 -9.455 1.00 57.69 357 GLY A N 1
ATOM 2871 C CA . GLY A 1 357 ? 22.877 -14.344 -8.211 1.00 57.69 357 GLY A CA 1
ATOM 2872 C C . GLY A 1 357 ? 22.347 -15.411 -7.248 1.00 57.69 357 GLY A C 1
ATOM 2873 O O . GLY A 1 357 ? 22.410 -15.232 -6.035 1.00 57.69 357 GLY A O 1
ATOM 2874 N N . ILE A 1 358 ? 21.779 -16.499 -7.776 1.00 57.62 358 ILE A N 1
ATOM 2875 C CA . ILE A 1 358 ? 21.249 -17.606 -6.972 1.00 57.62 358 ILE A CA 1
ATOM 2876 C C . ILE A 1 358 ? 22.418 -18.542 -6.634 1.00 57.62 358 ILE A C 1
ATOM 2878 O O . ILE A 1 358 ? 22.956 -19.209 -7.521 1.00 57.62 358 ILE A O 1
ATOM 2882 N N . LEU A 1 359 ? 22.826 -18.574 -5.359 1.00 51.56 359 LEU A N 1
ATOM 2883 C CA . LEU A 1 359 ? 23.845 -19.500 -4.849 1.00 51.56 359 LEU A CA 1
ATOM 2884 C C . LEU A 1 359 ? 23.430 -20.955 -5.127 1.00 51.56 359 LEU A C 1
ATOM 2886 O O . LEU A 1 359 ? 22.260 -21.315 -4.993 1.00 51.56 359 LEU A O 1
ATOM 2890 N N . LYS A 1 360 ? 24.397 -21.781 -5.549 1.00 45.03 360 LYS A N 1
ATOM 2891 C CA . LYS A 1 360 ? 24.194 -23.201 -5.873 1.00 45.03 360 LYS A CA 1
ATOM 2892 C C . LYS A 1 360 ? 23.520 -23.916 -4.695 1.00 45.03 360 LYS A C 1
ATOM 2894 O O . LYS A 1 360 ? 24.123 -24.027 -3.634 1.00 45.03 360 LYS A O 1
ATOM 2899 N N . LEU A 1 361 ? 22.322 -24.462 -4.910 1.00 44.12 361 LEU A N 1
ATOM 2900 C CA . LEU A 1 361 ? 21.811 -25.553 -4.081 1.00 44.12 361 LEU A CA 1
ATOM 2901 C C . LEU A 1 361 ? 22.723 -26.759 -4.324 1.00 44.12 361 LEU A C 1
ATOM 2903 O O . LEU A 1 361 ? 22.683 -27.377 -5.388 1.00 44.12 361 LEU A O 1
ATOM 2907 N N . THR A 1 362 ? 23.599 -27.043 -3.367 1.00 32.47 362 THR A N 1
ATOM 2908 C CA . THR A 1 362 ? 24.280 -28.331 -3.264 1.00 32.47 362 THR A CA 1
ATOM 2909 C C . THR A 1 362 ? 23.226 -29.378 -2.928 1.00 32.47 362 THR A C 1
ATOM 2911 O O . THR A 1 362 ? 22.789 -29.470 -1.784 1.00 32.47 362 THR A O 1
ATOM 2914 N N . TYR A 1 363 ? 22.783 -30.124 -3.937 1.00 35.16 363 TYR A N 1
ATOM 2915 C CA . TYR A 1 363 ? 22.086 -31.386 -3.727 1.00 35.16 363 TYR A CA 1
ATOM 2916 C C . TYR A 1 363 ? 23.133 -32.430 -3.312 1.00 35.16 363 TYR A C 1
ATOM 2918 O O . TYR A 1 363 ? 24.045 -32.714 -4.092 1.00 35.16 363 TYR A O 1
ATOM 2926 N N . ILE A 1 364 ? 23.019 -32.933 -2.080 1.00 32.47 364 ILE A N 1
ATOM 2927 C CA . ILE A 1 364 ? 23.415 -34.301 -1.718 1.00 32.47 364 ILE A CA 1
ATOM 2928 C C . ILE A 1 364 ? 22.157 -35.150 -1.847 1.00 32.47 364 ILE A C 1
ATOM 2930 O O . ILE A 1 364 ? 21.095 -34.655 -1.395 1.00 32.47 364 ILE A O 1
#

Foldseek 3Di:
DPCQQVVVVVVCVPPPLLVLLVQLVVCVVVLVLVSNLVSLVVSVVRQVVPPPRPLGPVNLLSLQSNLVSLLVVLALVSLLSSLVSLVVSCVRDDRQLLSLLSNLVSLLLQVVLVSSLVSLVVSVVVLVVDPWFDWDARRPDPHTDQCRGSVSVVVSSVVSNVSSPDDDQAPAFAPDQPVQVQQPSSNDHRRHHLSGSSQFWKKWWWKPDPVDIDIHIHRPSRVLVVQCVVPVPDDDDPQNQFQPFDPAVVQVPDPDRIGTFKMFIAGSVRHTPDIDGDPPPPPPPPPDPPDDDDDDDDDDDDDDDDDDDDDDDDDDDDDDDDDDDPVVVVVVVVVVVVVVVVVVVVVVVVVVCVRVVPPDPPDD

pLDDT: mean 78.23, std 22.99, range [26.61, 98.31]

Secondary structure (DSSP, 8-state):
--THHHHHHTT-TT-HHHHHHHHHHHHHHTT-HHHHHHHHHHHHHHHHTSTT-TT-HHHHHHHHHHHHHHHHH--HHHHHHHHHHHHHHHHHTT--HHHHHHHHHHHHHTT-HHHHHHHHHHHHHHHTT-S-----BPTTSS-B-GGGSHHHHHHHHHHHHHHHHS----SEEBS-S--GGGSTTS---SEE-TTSTT---EEEEEE--SSS--EEEEEHHHHHHHHHHH-TTS---GGGGTTPBPSSGGGSSSSS--BEEEEEEE-TTS-EEEEEE----------------------------------------------STTHHHHHHHHHHHHHHHHHHHHHHHHHHHHHHT-------

Radius of gyration: 33.05 Å; chains: 1; bounding box: 55×83×101 Å

InterPro domains:
  IPR043866 E3 ubiquitin-protein ligase TTC3/DZIP3 domain [PF19179] (146-274)

Sequence (364 aa):
MPETCYQAHKCLENSKAVLMLQKAAEAYSSSQYQLAVTHYKAAIVMLKTTSDYERSPLLSVIQYLISKCLIKTSQLASLIEAKNTLINLIETTEGLPMLYYLLSSLYIKTFCYKEAEKLINYCLSILNRSTNITSFNIPTTNEVIPESTFEELSRLLVQLKDECSGWHRPDAICFMKNCNTTSLSNLLDRDIYFKSPAFNGLVVVTCNNNINPCVFNFHINCWKLKKEELSPNIKLSDKDFLNWKCFTPNCDNFDESSVISKIDIYNSDNTIKSRVALPEKNFKQQQTPKGAVRKQKINKITPKVPRPRNINNILSKSDNDQSTNVKNKYKKIKNNDEMILISHLIKLIQVRNFNYGILKLTYI

Organism: NCBI:txid2053667